Protein AF-M2ZJ13-F1 (afdb_monomer_lite)

InterPro domains:
  IPR025668 Transposase DDE domain [PF13701] (2-142)

Sequence (206 aa):
MAIGGDCLADIAQLRAHPEIFGAMASDPTVSRLISVLAADTDTTLAAIGRARATARRHAWAAVGTSAPDHTIDEAHPLIVDIDATLVTAHSENEYTAPTFKRGFGFHPLCAFVDHGTGSTGEPVAMLLRPGNSGSNTAVDHITVVQDALAQLPFDPAYRVGKKVLVPHRRCRRHPPTDRVSDQAPALVLGRIRVDRRPCRGDRSGS

Organism: NCBI:txid1278076

pLDDT: mean 76.35, std 22.72, range [23.31, 95.31]

Foldseek 3Di:
DPQDDPDLVSLVVLCVCCVPNNHGDDSVVVVVVVVVCVVPVVVSVVVVLVVLLVVLLVVQVVVACLRLQNPFWQLRAFEKEKWFDDDADPDPDPLWDQAPVRGIGWGKIWIWTDSDPPDDTHTQFIDTHHRHDDGCDPVNVVVRVVSSCSSHNDNCLVPQNTRYAYDDVPDPDDDDDPDPDPDDDGPNPDDDDDDDDDDDDDDDDD

Structure (mmCIF, N/CA/C/O backbone):
data_AF-M2ZJ13-F1
#
_entry.id   AF-M2ZJ13-F1
#
loop_
_atom_site.group_PDB
_atom_site.id
_atom_site.type_symbol
_atom_site.label_atom_id
_atom_site.label_alt_id
_atom_site.label_comp_id
_atom_site.label_asym_id
_atom_site.label_entity_id
_atom_site.label_seq_id
_atom_site.pdbx_PDB_ins_code
_atom_site.Cartn_x
_atom_site.Cartn_y
_atom_site.Cartn_z
_atom_site.occupancy
_atom_site.B_iso_or_equiv
_atom_site.auth_seq_id
_atom_site.auth_comp_id
_atom_site.auth_asym_id
_atom_site.auth_atom_id
_atom_site.pdbx_PDB_model_num
ATOM 1 N N . MET A 1 1 ? -12.578 -4.793 -13.342 1.00 30.95 1 MET A N 1
ATOM 2 C CA . MET A 1 1 ? -13.378 -4.124 -12.295 1.00 30.95 1 MET A CA 1
ATOM 3 C C . MET A 1 1 ? -12.495 -3.974 -11.070 1.00 30.95 1 MET A C 1
ATOM 5 O O . MET A 1 1 ? -12.087 -4.986 -10.522 1.00 30.95 1 MET A O 1
ATOM 9 N N . ALA A 1 2 ? -12.134 -2.749 -10.694 1.00 39.47 2 ALA A N 1
ATOM 10 C CA . ALA A 1 2 ? -11.517 -2.489 -9.399 1.00 39.47 2 ALA A CA 1
ATOM 11 C C . ALA A 1 2 ? -12.659 -2.175 -8.429 1.00 39.47 2 ALA A C 1
ATOM 13 O O . ALA A 1 2 ? -13.303 -1.138 -8.565 1.00 39.47 2 ALA A O 1
ATOM 14 N N . ILE A 1 3 ? -12.975 -3.099 -7.523 1.00 51.84 3 ILE A N 1
ATOM 15 C CA . ILE A 1 3 ? -13.914 -2.823 -6.433 1.00 51.84 3 IL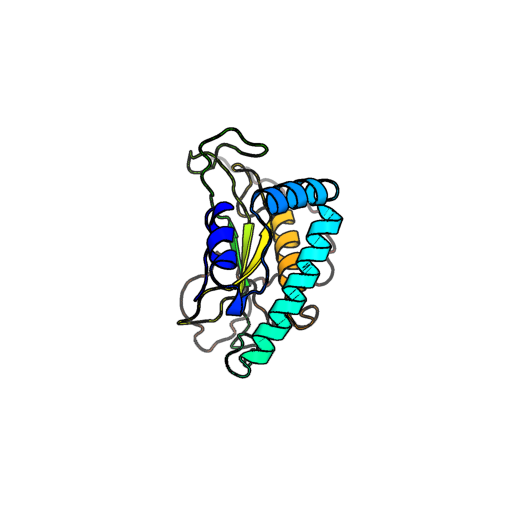E A CA 1
ATOM 16 C C . ILE A 1 3 ? -13.121 -1.985 -5.426 1.00 51.84 3 ILE A C 1
ATOM 18 O O . ILE A 1 3 ? -12.360 -2.523 -4.626 1.00 51.84 3 ILE A O 1
ATOM 22 N N . GLY A 1 4 ? -13.194 -0.661 -5.556 1.00 51.34 4 GLY A N 1
ATOM 23 C CA . GLY A 1 4 ? -12.697 0.253 -4.535 1.00 51.34 4 GLY A CA 1
ATOM 24 C C . GLY A 1 4 ? -13.714 0.290 -3.406 1.00 51.34 4 GLY A C 1
ATOM 25 O O . GLY A 1 4 ? -14.841 0.707 -3.645 1.00 51.34 4 GLY A O 1
ATOM 26 N N . GLY A 1 5 ? -13.341 -0.199 -2.224 1.00 54.22 5 GLY A N 1
ATOM 27 C CA . GLY A 1 5 ? -14.159 -0.055 -1.023 1.00 54.22 5 GLY A CA 1
ATOM 28 C C . GLY A 1 5 ? -13.760 1.208 -0.269 1.00 54.22 5 GLY A C 1
ATOM 29 O O . GLY A 1 5 ? -12.573 1.400 0.006 1.00 54.22 5 GLY A O 1
ATOM 30 N N . ASP A 1 6 ? -14.728 2.057 0.055 1.00 62.94 6 ASP A N 1
ATOM 31 C CA . ASP A 1 6 ? -14.556 3.212 0.942 1.00 62.94 6 ASP A CA 1
ATOM 32 C C . ASP A 1 6 ? -15.118 2.941 2.351 1.00 62.94 6 ASP A C 1
ATOM 34 O O . ASP A 1 6 ? -14.809 3.669 3.300 1.00 62.94 6 ASP A O 1
ATOM 38 N N . CYS A 1 7 ? -15.857 1.837 2.512 1.00 65.75 7 CYS A N 1
ATOM 39 C CA . CYS A 1 7 ? -16.455 1.392 3.759 1.00 65.75 7 CYS A CA 1
ATOM 40 C C . CYS A 1 7 ? -16.299 -0.125 3.967 1.00 65.75 7 CYS A C 1
ATOM 42 O O . CYS A 1 7 ? -16.306 -0.920 3.030 1.00 65.75 7 CYS A O 1
ATOM 44 N N . LEU A 1 8 ? -16.238 -0.573 5.229 1.00 63.78 8 LEU A N 1
ATOM 45 C CA . LEU A 1 8 ? -16.238 -2.008 5.566 1.00 63.78 8 LEU A CA 1
ATOM 46 C C . LEU A 1 8 ? -17.491 -2.742 5.055 1.00 63.78 8 LEU A C 1
ATOM 48 O O . LEU A 1 8 ? -17.430 -3.944 4.808 1.00 63.78 8 LEU A O 1
ATOM 52 N N . ALA A 1 9 ? -18.606 -2.028 4.875 1.00 70.94 9 ALA A N 1
ATOM 53 C CA . ALA A 1 9 ? -19.837 -2.575 4.307 1.00 70.94 9 ALA A CA 1
ATOM 54 C C . ALA A 1 9 ? -19.679 -3.001 2.835 1.00 70.94 9 ALA A C 1
ATOM 56 O O . ALA A 1 9 ? -20.427 -3.859 2.364 1.00 70.94 9 ALA A O 1
ATOM 57 N N . ASP A 1 10 ? -18.669 -2.491 2.122 1.00 79.25 10 ASP A N 1
ATOM 58 C CA . ASP A 1 10 ? -18.416 -2.850 0.722 1.00 79.25 10 ASP A CA 1
ATOM 59 C C . ASP A 1 10 ? -17.947 -4.296 0.558 1.00 79.25 10 ASP A C 1
ATOM 61 O O . ASP A 1 10 ? -17.959 -4.835 -0.548 1.00 79.25 10 ASP A O 1
ATOM 65 N N . ILE A 1 11 ? -17.631 -4.995 1.652 1.00 78.75 11 ILE A N 1
ATOM 66 C CA . ILE A 1 11 ? -17.429 -6.445 1.616 1.00 78.75 11 ILE A CA 1
ATOM 67 C C . ILE A 1 11 ? -18.679 -7.198 1.132 1.00 78.75 11 ILE A C 1
ATOM 69 O O . ILE A 1 11 ? -18.571 -8.299 0.587 1.00 78.75 11 ILE A O 1
ATOM 73 N N . ALA A 1 12 ? -19.869 -6.597 1.259 1.00 82.38 12 ALA A N 1
ATOM 74 C CA . ALA A 1 12 ? -21.090 -7.111 0.653 1.00 82.38 12 ALA A CA 1
ATOM 75 C C . ALA A 1 12 ? -20.977 -7.226 -0.879 1.00 82.38 12 ALA A C 1
ATOM 77 O O . ALA A 1 12 ? -21.541 -8.158 -1.449 1.00 82.38 12 ALA A O 1
ATOM 78 N N . GLN A 1 13 ? -20.199 -6.356 -1.538 1.00 85.50 13 GLN A N 1
ATOM 79 C CA . GLN A 1 13 ? -19.939 -6.440 -2.980 1.00 85.50 13 GLN A CA 1
ATOM 80 C C . GLN A 1 13 ? -19.130 -7.692 -3.332 1.00 85.50 13 GLN A C 1
ATOM 82 O O . GLN A 1 13 ? -19.428 -8.362 -4.314 1.00 85.50 13 GLN A O 1
ATOM 87 N N . LEU A 1 14 ? -18.153 -8.075 -2.502 1.00 85.75 14 LEU A N 1
ATOM 88 C CA . LEU A 1 14 ? -17.405 -9.324 -2.702 1.00 85.75 14 LEU A CA 1
ATOM 89 C C . LEU A 1 14 ? -18.304 -10.549 -2.494 1.00 85.75 14 LEU A C 1
ATOM 91 O O . LEU A 1 14 ? -18.235 -11.509 -3.257 1.00 85.75 14 LEU A O 1
ATOM 95 N N . ARG A 1 15 ? -19.189 -10.498 -1.489 1.00 87.19 15 ARG A N 1
ATOM 96 C CA . ARG A 1 15 ? -20.188 -11.551 -1.234 1.00 87.19 15 ARG A CA 1
ATOM 97 C C . ARG A 1 15 ? -21.207 -11.704 -2.360 1.00 87.19 15 ARG A C 1
ATOM 99 O O . ARG A 1 15 ? -21.708 -12.808 -2.548 1.00 87.19 15 ARG A O 1
ATOM 106 N N . ALA A 1 16 ? -21.521 -10.628 -3.079 1.00 88.44 16 ALA A N 1
ATOM 107 C CA . ALA A 1 16 ? -22.475 -10.648 -4.184 1.00 88.44 16 ALA A CA 1
ATOM 108 C C . ALA A 1 16 ? -21.963 -11.410 -5.421 1.00 88.44 16 ALA A C 1
ATOM 110 O O . ALA A 1 16 ? -22.774 -11.765 -6.271 1.00 88.44 16 ALA A O 1
ATOM 111 N N . HIS A 1 17 ? -20.656 -11.696 -5.492 1.00 88.56 17 HIS A N 1
ATOM 112 C CA . HIS A 1 17 ? -19.997 -12.339 -6.634 1.00 88.56 17 HIS A CA 1
ATOM 113 C C . HIS A 1 17 ? -19.250 -13.635 -6.247 1.00 88.56 17 HIS A C 1
ATOM 115 O O . HIS A 1 17 ? -18.025 -13.730 -6.419 1.00 88.56 17 HIS A O 1
ATOM 121 N N . PRO A 1 18 ? -19.943 -14.656 -5.699 1.00 88.69 18 PRO A N 1
ATOM 122 C CA . PRO A 1 18 ? -19.313 -15.906 -5.268 1.00 88.69 18 PRO A CA 1
ATOM 123 C C . PRO A 1 18 ? -18.686 -16.703 -6.423 1.00 88.69 18 PRO A C 1
ATOM 125 O O . PRO A 1 18 ? -17.793 -17.512 -6.187 1.00 88.69 18 PRO A O 1
ATOM 128 N N . GLU A 1 19 ? -19.103 -16.467 -7.666 1.00 89.88 19 GLU A N 1
ATOM 129 C CA . GLU A 1 19 ? -18.512 -17.048 -8.873 1.00 89.88 19 GLU A CA 1
ATOM 130 C C . GLU A 1 19 ? -17.071 -16.582 -9.127 1.00 89.88 19 GLU A C 1
ATOM 132 O O . GLU A 1 19 ? -16.298 -17.303 -9.754 1.00 89.88 19 GLU A O 1
ATOM 137 N N . ILE A 1 20 ? -16.702 -15.402 -8.616 1.00 87.44 20 ILE A N 1
ATOM 138 C CA . ILE A 1 20 ? -15.353 -14.833 -8.741 1.00 87.44 20 ILE A CA 1
ATOM 139 C C . ILE A 1 20 ? -14.559 -15.056 -7.453 1.00 87.44 20 ILE A C 1
ATOM 141 O O . ILE A 1 20 ? -13.383 -15.415 -7.492 1.00 87.44 20 ILE A O 1
ATOM 145 N N . PHE A 1 21 ? -15.197 -14.827 -6.306 1.00 84.38 21 PHE A N 1
ATOM 146 C CA . PHE A 1 21 ? -14.508 -14.726 -5.021 1.00 84.38 21 PHE A CA 1
ATOM 147 C C . PHE A 1 21 ? -14.693 -15.951 -4.116 1.00 84.38 21 PHE A C 1
ATOM 149 O O . PHE A 1 21 ? -13.959 -16.111 -3.143 1.00 84.38 21 PHE A O 1
ATOM 156 N N . GLY A 1 22 ? -15.633 -16.842 -4.429 1.00 89.56 22 GLY A N 1
ATOM 157 C CA . GLY A 1 22 ? -16.014 -17.950 -3.559 1.00 89.56 22 GLY A CA 1
ATOM 158 C C . GLY A 1 22 ? -16.848 -17.502 -2.354 1.00 89.56 22 GLY A C 1
ATOM 159 O O . GLY A 1 22 ? -17.396 -16.400 -2.308 1.00 89.56 22 GLY A O 1
ATOM 160 N N . ALA A 1 23 ? -16.972 -18.384 -1.361 1.00 89.69 23 ALA A N 1
ATOM 161 C CA . ALA A 1 23 ? -17.723 -18.092 -0.145 1.00 89.69 23 ALA A CA 1
ATOM 162 C C . ALA A 1 23 ? -17.022 -17.003 0.685 1.00 89.69 23 ALA A C 1
ATOM 164 O O . ALA A 1 23 ? -15.8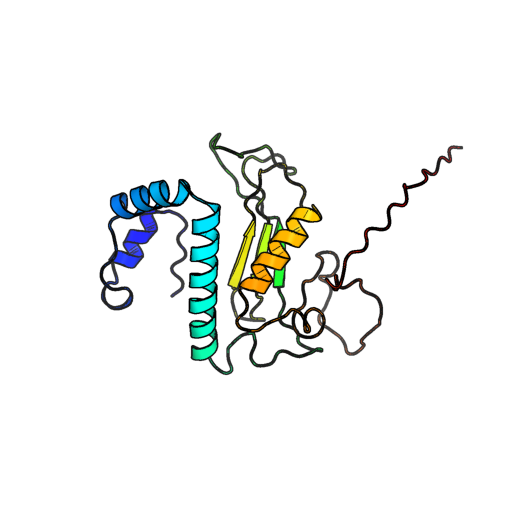93 -17.183 1.138 1.00 89.69 23 ALA A O 1
ATOM 165 N N . MET A 1 24 ? -17.720 -15.889 0.912 1.00 89.12 24 MET A N 1
ATOM 166 C CA . MET A 1 24 ? -17.196 -14.722 1.622 1.00 89.12 24 MET A CA 1
ATOM 167 C C . MET A 1 24 ? -17.857 -14.550 2.995 1.00 89.12 24 MET A C 1
ATOM 169 O O . MET A 1 24 ? -19.062 -14.749 3.164 1.00 89.12 24 MET A O 1
ATOM 173 N N . ALA A 1 25 ? -17.050 -14.185 3.993 1.00 88.19 25 ALA A N 1
ATOM 174 C CA . ALA A 1 25 ? -17.487 -14.038 5.378 1.00 88.19 25 ALA A CA 1
ATOM 175 C C . ALA A 1 25 ? -18.462 -12.862 5.565 1.00 88.19 25 ALA A C 1
ATOM 177 O O . ALA A 1 25 ? -18.385 -11.853 4.867 1.00 88.19 25 ALA A O 1
ATOM 178 N N . SER A 1 26 ? -19.369 -12.982 6.540 1.00 86.75 26 SER A N 1
ATOM 179 C CA . SER A 1 26 ? -20.289 -11.896 6.908 1.00 86.75 26 SER A CA 1
ATOM 180 C C . SER A 1 26 ? -19.560 -10.715 7.561 1.00 86.75 26 SER A C 1
ATOM 182 O O . SER A 1 26 ? -18.527 -10.908 8.208 1.00 86.75 26 SER A O 1
ATOM 184 N N . ASP A 1 27 ? -20.124 -9.509 7.475 1.00 86.50 27 ASP A N 1
ATOM 185 C CA . ASP A 1 27 ? -19.526 -8.291 8.046 1.00 86.50 27 ASP A CA 1
ATOM 186 C C . ASP A 1 27 ? -19.231 -8.429 9.558 1.00 86.50 27 ASP A C 1
ATOM 188 O O . ASP A 1 27 ? -18.121 -8.094 9.982 1.00 86.50 27 ASP A O 1
ATOM 192 N N . PRO A 1 28 ? -20.123 -9.016 10.392 1.00 89.62 28 PRO A N 1
ATOM 193 C CA . PRO A 1 28 ? -19.815 -9.273 11.800 1.00 89.62 28 PRO A CA 1
ATOM 194 C C . PRO A 1 28 ? -18.678 -10.280 12.018 1.00 89.62 28 PRO A C 1
ATOM 196 O O . PRO A 1 28 ? -18.004 -10.237 13.047 1.00 89.62 28 PRO A O 1
ATOM 199 N N . THR A 1 29 ? -18.477 -11.232 11.105 1.00 90.88 29 THR A N 1
ATOM 200 C CA . THR A 1 29 ? -17.347 -12.174 11.174 1.00 90.88 29 THR A CA 1
ATOM 201 C C . THR A 1 29 ? -16.040 -11.448 10.876 1.00 90.88 29 THR A C 1
ATOM 203 O O . THR A 1 29 ? -15.069 -11.615 11.610 1.00 90.88 29 THR A O 1
ATOM 206 N N . VAL A 1 30 ? -16.033 -10.603 9.844 1.00 89.56 30 VAL A N 1
ATOM 207 C CA . VAL A 1 30 ? -14.864 -9.802 9.458 1.00 89.56 30 VAL A CA 1
ATOM 208 C C . VAL A 1 30 ? -14.492 -8.808 10.550 1.00 89.56 30 VAL A C 1
ATOM 210 O O . VAL A 1 30 ? -13.330 -8.743 10.936 1.00 89.56 30 VAL A O 1
ATOM 213 N N . SER A 1 31 ? -15.472 -8.106 11.123 1.00 88.44 31 SER A N 1
ATOM 214 C CA . SER A 1 31 ? -15.241 -7.179 12.236 1.00 88.44 31 SER A CA 1
ATOM 215 C C . SER A 1 31 ? -14.581 -7.870 13.437 1.00 88.44 31 SER A C 1
ATOM 217 O O . SER A 1 31 ? -13.568 -7.385 13.938 1.00 88.44 31 SER A O 1
ATOM 219 N N . ARG A 1 32 ? -15.076 -9.045 13.852 1.00 93.62 32 ARG A N 1
ATOM 220 C CA . ARG A 1 32 ? -14.468 -9.814 14.955 1.00 93.62 32 ARG A CA 1
ATOM 221 C C . ARG A 1 32 ? -13.058 -10.289 14.627 1.00 93.62 32 ARG A C 1
ATOM 223 O O . ARG A 1 32 ? -12.191 -10.242 15.495 1.00 93.62 32 ARG A O 1
ATOM 230 N N . LEU A 1 33 ? -12.822 -10.735 13.392 1.00 92.62 33 LEU A N 1
ATOM 231 C CA . LEU A 1 33 ? -11.487 -11.133 12.953 1.00 92.62 33 LEU A CA 1
ATOM 232 C C . LEU A 1 33 ? -10.511 -9.956 13.035 1.00 92.62 33 LEU A C 1
ATOM 234 O O . LEU A 1 33 ? -9.414 -10.131 13.551 1.00 92.62 33 LEU A O 1
ATOM 238 N N . ILE A 1 34 ? -10.915 -8.758 12.603 1.00 90.44 34 ILE A N 1
ATOM 239 C CA . ILE A 1 34 ? -10.089 -7.548 12.729 1.00 90.44 34 ILE A CA 1
ATOM 240 C C . ILE A 1 34 ? -9.737 -7.288 14.199 1.00 90.44 34 ILE A C 1
ATOM 242 O O . ILE A 1 34 ? -8.574 -7.037 14.497 1.00 90.44 34 ILE A O 1
ATOM 246 N N . SER A 1 35 ? -10.693 -7.413 15.127 1.00 92.69 35 SER A N 1
ATOM 247 C CA . SER A 1 35 ? -10.415 -7.261 16.564 1.00 92.69 35 SER A CA 1
ATOM 248 C C . SER A 1 35 ? -9.407 -8.287 17.091 1.00 92.69 35 SER A C 1
ATOM 250 O O . SER A 1 35 ? -8.551 -7.936 17.896 1.00 92.69 35 SER A O 1
ATOM 252 N N . VAL A 1 36 ? -9.484 -9.542 16.633 1.00 94.44 36 VAL A N 1
ATOM 253 C CA . VAL A 1 36 ? -8.517 -10.590 17.003 1.00 94.44 36 VAL A CA 1
ATOM 254 C C . VAL A 1 36 ? -7.131 -10.274 16.446 1.00 94.44 36 VAL A C 1
ATOM 256 O O . VAL A 1 36 ? -6.144 -10.362 17.167 1.00 94.44 36 VAL A O 1
ATOM 259 N N . LEU A 1 37 ? -7.052 -9.879 15.177 1.00 93.06 37 LEU A N 1
ATOM 260 C CA . LEU A 1 37 ? -5.794 -9.541 14.515 1.00 93.06 37 LEU A CA 1
ATOM 261 C C . LEU A 1 37 ? -5.125 -8.301 15.130 1.00 93.06 37 LEU A C 1
ATOM 263 O O . LEU A 1 37 ? -3.904 -8.253 15.251 1.00 93.06 37 LEU A O 1
ATOM 267 N N . ALA A 1 38 ? -5.916 -7.325 15.579 1.00 91.06 38 ALA A N 1
ATOM 268 C CA . ALA A 1 38 ? -5.413 -6.121 16.236 1.00 91.06 38 ALA A CA 1
ATOM 269 C C . ALA A 1 38 ? -4.718 -6.399 17.584 1.00 91.06 38 ALA A C 1
ATOM 271 O O . ALA A 1 38 ? -3.945 -5.560 18.044 1.00 91.06 38 ALA A O 1
ATOM 272 N N . ALA A 1 39 ? -4.939 -7.571 18.199 1.00 94.69 39 ALA A N 1
ATOM 273 C CA . ALA A 1 39 ? -4.261 -7.962 19.438 1.00 94.69 39 ALA A CA 1
ATOM 274 C C . ALA A 1 39 ? -2.741 -8.160 19.261 1.00 94.69 39 ALA A C 1
ATOM 276 O O . ALA A 1 39 ? -1.992 -7.985 20.218 1.00 94.69 39 ALA A O 1
ATOM 277 N N . ASP A 1 40 ? -2.290 -8.492 18.046 1.00 94.31 40 ASP A N 1
ATOM 278 C CA . ASP A 1 40 ? -0.876 -8.546 17.657 1.00 94.31 40 ASP A CA 1
ATOM 279 C C . ASP A 1 40 ? -0.719 -7.927 16.262 1.00 94.31 40 ASP A C 1
ATOM 281 O O . ASP A 1 40 ? -0.706 -8.601 15.223 1.00 94.31 40 ASP A O 1
ATOM 285 N N . THR A 1 41 ? -0.671 -6.595 16.252 1.00 91.00 41 THR A N 1
ATOM 286 C CA . THR A 1 41 ? -0.659 -5.810 15.016 1.00 91.00 41 THR A CA 1
ATOM 287 C C . THR A 1 41 ? 0.617 -6.048 14.206 1.00 91.00 41 THR A C 1
ATOM 289 O O . THR A 1 41 ? 0.532 -6.193 12.988 1.00 91.00 41 THR A O 1
ATOM 292 N N . ASP A 1 42 ? 1.783 -6.166 14.844 1.00 90.94 42 ASP A N 1
ATOM 293 C CA . ASP A 1 42 ? 3.061 -6.320 14.138 1.00 90.94 42 ASP A CA 1
ATOM 294 C C . ASP A 1 42 ? 3.136 -7.656 13.386 1.00 90.94 42 ASP A C 1
ATOM 296 O O . ASP A 1 42 ? 3.422 -7.690 12.181 1.00 90.94 42 ASP A O 1
ATOM 300 N N . THR A 1 43 ? 2.801 -8.765 14.056 1.00 93.62 43 THR A N 1
ATOM 301 C CA . THR A 1 43 ? 2.770 -10.090 13.417 1.00 93.62 43 THR A CA 1
ATOM 302 C C . THR A 1 43 ? 1.731 -10.136 12.299 1.00 93.62 43 THR A C 1
ATOM 304 O O . THR A 1 43 ? 1.997 -10.666 11.211 1.00 93.62 43 THR A O 1
ATOM 307 N N . THR A 1 44 ? 0.558 -9.546 12.540 1.00 94.94 44 THR A N 1
ATOM 308 C CA . THR A 1 44 ? -0.527 -9.453 11.559 1.00 94.94 44 THR A CA 1
ATOM 309 C C . THR A 1 44 ? -0.090 -8.683 10.316 1.00 94.94 44 THR A C 1
ATOM 311 O O . THR A 1 44 ? -0.243 -9.182 9.198 1.00 94.94 44 THR A O 1
ATOM 314 N N . LEU A 1 45 ? 0.478 -7.486 10.477 1.00 91.88 45 LEU A N 1
ATOM 315 C CA . LEU A 1 45 ? 0.915 -6.652 9.358 1.00 91.88 45 LEU A CA 1
ATOM 316 C C . LEU A 1 45 ? 2.026 -7.332 8.556 1.00 91.88 45 LEU A C 1
ATOM 318 O O . LEU A 1 45 ? 1.987 -7.299 7.324 1.00 91.88 45 LEU A O 1
ATOM 322 N N . ALA A 1 46 ? 2.957 -8.026 9.216 1.00 91.75 46 ALA A N 1
ATOM 323 C CA . ALA A 1 46 ? 3.976 -8.817 8.534 1.00 91.75 46 ALA A CA 1
ATOM 324 C C . ALA A 1 46 ? 3.361 -9.966 7.709 1.00 91.75 46 ALA A C 1
ATOM 326 O O . ALA A 1 46 ? 3.781 -10.217 6.575 1.00 91.75 46 ALA A O 1
ATOM 327 N N . ALA A 1 47 ? 2.349 -10.660 8.241 1.00 94.81 47 ALA A N 1
ATOM 328 C CA . ALA A 1 47 ? 1.642 -11.722 7.525 1.00 94.81 47 ALA A CA 1
ATOM 329 C C . ALA A 1 47 ? 0.856 -11.187 6.317 1.00 94.81 47 ALA A C 1
ATOM 331 O O . ALA A 1 47 ? 0.986 -11.728 5.216 1.00 94.81 47 ALA A O 1
ATOM 332 N N . ILE A 1 48 ? 0.115 -10.087 6.490 1.00 92.81 48 ILE A N 1
ATOM 333 C CA . ILE A 1 48 ? -0.589 -9.397 5.400 1.00 92.81 48 ILE A CA 1
ATOM 334 C C . ILE A 1 48 ? 0.414 -8.925 4.342 1.00 92.81 48 ILE A C 1
ATOM 336 O O . ILE A 1 48 ? 0.191 -9.121 3.149 1.00 92.81 48 ILE A O 1
ATOM 340 N N . GLY A 1 49 ? 1.547 -8.357 4.761 1.00 93.25 49 GLY A N 1
ATOM 341 C CA . GLY A 1 49 ? 2.622 -7.928 3.871 1.00 93.25 49 GLY A CA 1
ATOM 342 C C . GLY A 1 49 ? 3.142 -9.063 2.987 1.00 93.25 49 GLY A C 1
ATOM 343 O O . GLY A 1 49 ? 3.267 -8.878 1.776 1.00 93.25 49 GLY A O 1
ATOM 344 N N . ARG A 1 50 ? 3.374 -10.256 3.555 1.00 94.31 50 ARG A N 1
ATOM 345 C CA . ARG A 1 50 ? 3.775 -11.452 2.789 1.00 94.31 50 ARG A CA 1
ATOM 346 C C . ARG A 1 50 ? 2.686 -11.924 1.825 1.00 94.31 50 ARG A C 1
ATOM 348 O O . ARG A 1 50 ? 2.990 -12.255 0.677 1.00 94.31 50 ARG A O 1
ATOM 355 N N . ALA A 1 51 ? 1.430 -11.941 2.271 1.00 95.19 51 ALA A N 1
ATOM 356 C CA . ALA A 1 51 ? 0.299 -12.339 1.438 1.00 95.19 51 ALA A CA 1
ATOM 357 C C . ALA A 1 51 ? 0.136 -11.401 0.230 1.00 95.19 51 ALA A C 1
ATOM 359 O O . ALA A 1 51 ? 0.055 -11.871 -0.905 1.00 95.19 51 ALA A O 1
ATOM 360 N N . ARG A 1 52 ? 0.192 -10.079 0.446 1.00 94.94 52 ARG A N 1
ATOM 361 C CA . ARG A 1 52 ? 0.137 -9.075 -0.629 1.00 94.94 52 ARG A CA 1
ATOM 362 C C . ARG A 1 52 ? 1.304 -9.200 -1.603 1.00 94.94 52 ARG A C 1
ATOM 364 O O . ARG A 1 52 ? 1.074 -9.192 -2.806 1.00 94.94 52 ARG A O 1
ATOM 371 N N . ALA A 1 53 ? 2.536 -9.357 -1.112 1.00 94.25 53 ALA A N 1
ATOM 372 C CA . ALA A 1 53 ? 3.707 -9.538 -1.973 1.00 94.25 53 ALA A CA 1
ATOM 373 C C . ALA A 1 53 ? 3.590 -10.801 -2.847 1.00 94.25 53 ALA A C 1
ATOM 375 O O . ALA A 1 53 ? 3.972 -10.801 -4.017 1.00 94.25 53 ALA A O 1
ATOM 376 N N . THR A 1 54 ? 3.015 -11.875 -2.298 1.00 95.31 54 THR A N 1
ATOM 377 C CA . THR A 1 54 ? 2.739 -13.111 -3.045 1.00 95.31 54 THR A CA 1
ATOM 378 C C . THR A 1 54 ? 1.670 -12.884 -4.111 1.00 95.31 54 THR A C 1
ATOM 380 O O . THR A 1 54 ? 1.902 -13.181 -5.281 1.00 95.31 54 THR A O 1
ATOM 383 N N . ALA A 1 55 ? 0.532 -12.290 -3.740 1.00 93.81 55 ALA A N 1
ATOM 384 C CA . ALA A 1 55 ? -0.548 -11.977 -4.673 1.00 93.81 55 ALA A CA 1
ATOM 385 C C . ALA A 1 55 ? -0.077 -11.065 -5.818 1.00 93.81 55 ALA A C 1
ATOM 387 O O . ALA A 1 55 ? -0.368 -11.337 -6.980 1.00 93.81 55 ALA A O 1
ATOM 388 N N . ARG A 1 56 ? 0.724 -10.040 -5.509 1.00 94.19 56 ARG A N 1
ATOM 389 C CA . ARG A 1 56 ? 1.309 -9.131 -6.502 1.00 94.19 56 ARG A CA 1
ATOM 390 C C . ARG A 1 56 ? 2.213 -9.852 -7.486 1.00 94.19 56 ARG A C 1
ATOM 392 O O . ARG A 1 56 ? 2.083 -9.646 -8.685 1.00 94.19 56 ARG A O 1
ATOM 399 N N . ARG A 1 57 ? 3.085 -10.739 -7.001 1.00 93.62 57 ARG A N 1
ATOM 400 C CA . ARG A 1 57 ? 3.943 -11.558 -7.866 1.00 93.62 57 ARG A CA 1
ATOM 401 C C . ARG A 1 57 ? 3.122 -12.372 -8.862 1.00 93.62 57 ARG A C 1
ATOM 403 O O . ARG A 1 57 ? 3.473 -12.421 -10.034 1.00 93.62 57 ARG A O 1
ATOM 410 N N . HIS A 1 58 ? 2.027 -12.982 -8.409 1.00 94.50 58 HIS A N 1
ATOM 411 C CA . HIS A 1 58 ? 1.121 -13.709 -9.297 1.00 94.50 58 HIS A CA 1
ATOM 412 C C . HIS A 1 58 ? 0.415 -12.781 -10.288 1.00 94.50 58 HIS A C 1
ATOM 414 O O . HIS A 1 58 ? 0.351 -13.109 -11.469 1.00 94.50 58 HIS A O 1
ATOM 420 N N . ALA A 1 59 ? -0.071 -11.624 -9.832 1.00 91.94 59 ALA A N 1
ATOM 421 C CA . ALA A 1 59 ? -0.741 -10.650 -10.687 1.00 91.94 59 ALA A CA 1
ATOM 422 C C . ALA A 1 59 ? 0.189 -10.123 -11.790 1.00 91.94 59 ALA A C 1
ATOM 424 O O . ALA A 1 59 ? -0.184 -10.141 -12.959 1.00 91.94 59 ALA A O 1
ATOM 425 N 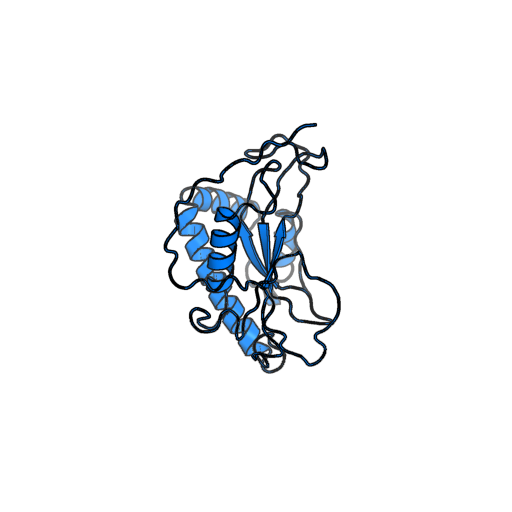N . TRP A 1 60 ? 1.412 -9.722 -11.435 1.00 92.12 60 TRP A N 1
ATOM 426 C CA . TRP A 1 60 ? 2.410 -9.230 -12.387 1.00 92.12 60 TRP A CA 1
ATOM 427 C C . TRP A 1 60 ? 2.839 -10.333 -13.362 1.00 92.12 60 TRP A C 1
ATOM 429 O O . TRP A 1 60 ? 2.870 -10.108 -14.567 1.00 92.12 60 TRP A O 1
ATOM 439 N N . ALA A 1 61 ? 3.051 -11.564 -12.883 1.00 93.00 61 ALA A N 1
ATOM 440 C CA . ALA A 1 61 ? 3.344 -12.694 -13.765 1.00 93.00 61 ALA A CA 1
ATOM 441 C C . ALA A 1 61 ? 2.202 -12.982 -14.760 1.00 93.00 61 ALA A C 1
ATOM 443 O O . ALA A 1 61 ? 2.466 -13.285 -15.922 1.00 93.00 61 ALA A O 1
ATOM 444 N N . ALA A 1 62 ? 0.942 -12.869 -14.328 1.00 93.38 62 ALA A N 1
ATOM 445 C CA . ALA A 1 62 ? -0.224 -13.145 -15.166 1.00 93.38 62 ALA A CA 1
ATOM 446 C C . ALA A 1 62 ? -0.413 -12.124 -16.299 1.00 93.38 62 ALA A C 1
ATOM 448 O O . ALA A 1 62 ? -0.891 -12.492 -17.370 1.00 93.38 62 ALA A O 1
ATOM 449 N N . VAL A 1 63 ? -0.031 -10.859 -16.086 1.00 89.06 63 VAL A N 1
ATOM 450 C CA . VAL A 1 63 ? -0.113 -9.811 -17.122 1.00 89.06 63 VAL A CA 1
ATOM 451 C C . VAL A 1 63 ? 1.126 -9.753 -18.025 1.00 89.06 63 VAL A C 1
ATOM 453 O O . VAL A 1 63 ? 1.135 -9.007 -19.002 1.00 89.06 63 VAL A O 1
ATOM 456 N N . GLY A 1 64 ? 2.155 -10.562 -17.744 1.00 88.94 64 GLY A N 1
ATOM 457 C CA . GLY A 1 64 ? 3.300 -10.790 -18.624 1.00 88.94 64 GLY A CA 1
ATOM 458 C C . GLY A 1 64 ? 3.992 -9.498 -19.059 1.00 88.94 64 GLY A C 1
ATOM 459 O O . GLY A 1 64 ? 4.520 -8.754 -18.239 1.00 88.94 64 GLY A O 1
ATOM 460 N N . THR A 1 65 ? 3.985 -9.216 -20.363 1.00 90.00 65 THR A N 1
ATOM 461 C CA . THR A 1 65 ? 4.648 -8.032 -20.933 1.00 90.00 65 THR A CA 1
ATOM 462 C C . THR A 1 65 ? 4.004 -6.705 -20.529 1.00 90.00 65 THR A C 1
ATOM 464 O O . THR A 1 65 ? 4.601 -5.653 -20.732 1.00 90.00 65 THR A O 1
ATOM 467 N N . SER A 1 66 ? 2.786 -6.743 -19.984 1.00 87.19 66 SER A N 1
ATOM 468 C CA . SER A 1 66 ? 2.077 -5.575 -19.455 1.00 87.19 66 SER A CA 1
ATOM 469 C C . SER A 1 66 ? 2.354 -5.328 -17.968 1.00 87.19 66 SER A C 1
ATOM 471 O O . SER A 1 66 ? 1.785 -4.399 -17.401 1.00 87.19 66 SER A O 1
ATOM 473 N N . ALA A 1 67 ? 3.195 -6.145 -17.324 1.00 88.69 67 ALA A N 1
ATOM 474 C CA . ALA A 1 67 ? 3.621 -5.916 -15.950 1.00 88.69 67 ALA A CA 1
ATOM 475 C C . ALA A 1 67 ? 4.519 -4.670 -15.858 1.00 88.69 67 ALA A C 1
ATOM 477 O O . ALA A 1 67 ? 5.338 -4.438 -16.754 1.00 88.69 67 ALA A O 1
ATOM 478 N N . PRO A 1 68 ? 4.435 -3.891 -14.766 1.00 87.56 68 PRO A N 1
ATOM 479 C CA . PRO A 1 68 ? 5.210 -2.659 -14.623 1.00 87.56 68 PRO A CA 1
ATOM 480 C C . PRO A 1 68 ? 6.719 -2.910 -14.512 1.00 87.56 68 PRO A C 1
ATOM 482 O O . PRO A 1 68 ? 7.507 -1.999 -14.734 1.00 87.56 68 PRO A O 1
ATOM 485 N N . ASP A 1 69 ? 7.144 -4.131 -14.180 1.00 87.88 69 ASP A N 1
ATOM 486 C CA . ASP A 1 69 ? 8.548 -4.527 -14.094 1.00 87.88 69 ASP A CA 1
ATOM 487 C C . ASP A 1 69 ? 9.102 -5.167 -15.372 1.00 87.88 69 ASP A C 1
ATOM 489 O O . ASP A 1 69 ? 10.289 -5.494 -15.419 1.00 87.88 69 ASP A O 1
ATOM 493 N N . HIS A 1 70 ? 8.290 -5.328 -16.422 1.00 87.25 70 HIS A N 1
ATOM 494 C CA . HIS A 1 70 ? 8.705 -6.065 -17.614 1.00 87.25 70 HIS A CA 1
ATOM 495 C C . HIS A 1 70 ? 9.860 -5.388 -18.366 1.00 87.25 70 HIS A C 1
ATOM 497 O O . HIS A 1 70 ? 10.826 -6.049 -18.752 1.00 87.25 70 HIS A O 1
ATOM 503 N N . THR A 1 71 ? 9.779 -4.071 -18.564 1.00 85.75 71 THR A N 1
ATOM 504 C CA . THR A 1 71 ? 10.729 -3.306 -19.389 1.00 85.75 71 THR A CA 1
ATOM 505 C C . THR A 1 71 ? 11.645 -2.401 -18.570 1.00 85.75 71 THR A C 1
ATOM 507 O O . THR A 1 71 ? 12.225 -1.471 -19.122 1.00 85.75 71 THR A O 1
ATOM 510 N N . ILE A 1 72 ? 11.771 -2.631 -17.258 1.00 88.12 72 ILE A N 1
ATOM 511 C CA . ILE A 1 72 ? 12.497 -1.695 -16.392 1.00 88.12 72 ILE A CA 1
ATOM 512 C C . ILE A 1 72 ? 14.012 -1.786 -16.586 1.00 88.12 72 ILE A C 1
ATOM 514 O O . ILE A 1 72 ? 14.643 -2.855 -16.486 1.00 88.12 72 ILE A O 1
ATOM 518 N N . ASP A 1 73 ? 14.615 -0.625 -16.788 1.00 86.44 73 ASP A N 1
ATOM 519 C CA . ASP A 1 73 ? 16.052 -0.432 -16.908 1.00 86.44 73 ASP A CA 1
ATOM 520 C C . ASP A 1 73 ? 16.487 0.886 -16.244 1.00 86.44 73 ASP A C 1
ATOM 522 O O . ASP A 1 73 ? 15.758 1.461 -15.436 1.00 86.44 73 ASP A O 1
ATOM 526 N N . GLU A 1 74 ? 17.718 1.314 -16.517 1.00 84.94 74 GLU A N 1
ATOM 527 C CA . GLU A 1 74 ? 18.296 2.527 -15.937 1.00 84.94 74 GLU A CA 1
ATOM 528 C C . GLU A 1 74 ? 17.707 3.815 -16.520 1.00 84.94 74 GLU A C 1
ATOM 530 O O . GLU A 1 74 ? 17.597 4.808 -15.804 1.00 84.94 74 GLU A O 1
ATOM 535 N N . ALA A 1 75 ? 17.279 3.795 -17.784 1.00 86.50 75 ALA A N 1
ATOM 536 C CA . ALA A 1 75 ? 16.631 4.928 -18.437 1.00 86.50 75 ALA A CA 1
ATOM 537 C C . ALA A 1 75 ? 15.122 4.981 -18.135 1.00 86.50 75 ALA A C 1
ATOM 539 O O . ALA A 1 75 ? 14.539 6.063 -18.065 1.00 86.50 75 ALA A O 1
ATOM 540 N N . HIS A 1 76 ? 14.506 3.821 -17.901 1.00 86.81 76 HIS A N 1
ATOM 541 C CA . HIS A 1 76 ? 13.083 3.638 -17.631 1.00 86.81 76 HIS A CA 1
ATOM 542 C C . HIS A 1 76 ? 12.886 2.833 -16.336 1.00 86.81 76 HIS A C 1
ATOM 544 O O . HIS A 1 76 ? 12.486 1.664 -16.374 1.00 86.81 76 HIS A O 1
ATOM 550 N N . PRO A 1 77 ? 13.203 3.419 -15.169 1.00 90.00 77 PRO A N 1
ATOM 551 C CA . PRO A 1 77 ? 13.070 2.720 -13.901 1.00 90.00 77 PRO A CA 1
ATOM 552 C C . PRO A 1 77 ? 11.601 2.581 -13.484 1.00 90.00 77 PRO A C 1
ATOM 554 O O . PRO A 1 77 ? 10.763 3.428 -13.789 1.00 90.00 77 PRO A O 1
ATOM 557 N N . LEU A 1 78 ? 11.316 1.557 -12.679 1.00 90.56 78 LEU A N 1
ATOM 558 C CA . LEU A 1 78 ? 10.074 1.447 -11.923 1.00 90.56 78 LEU A CA 1
ATOM 559 C C . LEU A 1 78 ? 9.975 2.617 -10.940 1.00 90.56 78 LEU A C 1
ATOM 561 O O . LEU A 1 78 ? 10.831 2.757 -10.061 1.00 90.56 78 LEU A O 1
ATOM 565 N N . ILE A 1 79 ? 8.938 3.439 -11.053 1.00 90.38 79 ILE A N 1
ATOM 566 C CA . ILE A 1 79 ? 8.752 4.581 -10.157 1.00 90.38 79 ILE A CA 1
ATOM 567 C C . ILE A 1 79 ? 7.936 4.152 -8.940 1.00 90.38 79 ILE A C 1
ATOM 569 O O . ILE A 1 79 ? 6.840 3.613 -9.078 1.00 90.38 79 ILE A O 1
ATOM 573 N N . VAL A 1 80 ? 8.454 4.434 -7.745 1.00 92.00 80 VAL A N 1
ATOM 574 C CA . VAL A 1 80 ? 7.712 4.317 -6.484 1.00 92.00 80 VAL A CA 1
ATOM 575 C C . VAL A 1 80 ? 7.481 5.720 -5.931 1.00 92.00 80 VAL A C 1
ATOM 577 O O . VAL A 1 80 ? 8.376 6.298 -5.315 1.00 92.00 80 VAL A O 1
ATOM 580 N N . ASP A 1 81 ? 6.299 6.285 -6.174 1.00 90.31 81 ASP A N 1
ATOM 581 C CA . ASP A 1 81 ? 5.931 7.610 -5.668 1.00 90.31 81 ASP A CA 1
ATOM 582 C C . ASP A 1 81 ? 5.545 7.531 -4.193 1.00 90.31 81 ASP A C 1
ATOM 584 O O . ASP A 1 81 ? 4.782 6.654 -3.786 1.00 90.31 81 ASP A O 1
ATOM 588 N N . ILE A 1 82 ? 6.057 8.473 -3.404 1.00 90.94 82 ILE A N 1
ATOM 589 C CA . ILE A 1 82 ? 5.739 8.607 -1.985 1.00 90.94 82 ILE A CA 1
ATOM 590 C C . ILE A 1 82 ? 5.013 9.931 -1.782 1.00 90.94 82 ILE A C 1
ATOM 592 O O . ILE A 1 82 ? 5.529 11.003 -2.119 1.00 90.94 82 ILE A O 1
ATOM 596 N N . ASP A 1 83 ? 3.825 9.861 -1.186 1.00 88.69 83 ASP A N 1
ATOM 597 C CA . ASP A 1 83 ? 3.037 11.038 -0.841 1.00 88.69 83 ASP A CA 1
ATOM 598 C C . ASP A 1 83 ? 2.511 11.013 0.587 1.00 88.69 83 ASP A C 1
ATOM 600 O O . ASP A 1 83 ? 1.999 10.003 1.066 1.00 88.69 83 ASP A O 1
ATOM 604 N N . ALA A 1 84 ? 2.571 12.170 1.240 1.00 89.88 84 ALA A N 1
ATOM 605 C CA . ALA A 1 84 ? 1.870 12.411 2.485 1.00 89.88 84 ALA A CA 1
ATOM 606 C C . ALA A 1 84 ? 0.469 12.943 2.155 1.00 89.88 84 ALA A C 1
ATOM 608 O O . ALA A 1 84 ? 0.312 14.060 1.659 1.00 89.88 84 ALA A O 1
ATOM 609 N N . THR A 1 85 ? -0.552 12.135 2.426 1.00 86.88 85 THR A N 1
ATOM 610 C CA . THR A 1 85 ? -1.945 12.455 2.090 1.00 86.88 85 THR A CA 1
ATOM 611 C C . THR A 1 85 ? -2.695 12.864 3.345 1.00 86.88 85 THR A C 1
ATOM 613 O O . THR A 1 85 ? -2.558 12.217 4.376 1.00 86.88 85 THR A O 1
ATOM 616 N N . LEU A 1 86 ? -3.493 13.932 3.284 1.00 89.31 86 LEU A N 1
ATOM 617 C CA . LEU A 1 86 ? -4.395 14.281 4.382 1.00 89.31 86 LEU A CA 1
ATOM 618 C C . LEU A 1 86 ? -5.696 13.498 4.244 1.00 89.31 86 LEU A C 1
ATOM 620 O O . LEU A 1 86 ? -6.364 13.593 3.217 1.00 89.31 86 LEU A O 1
ATOM 624 N N . VAL A 1 87 ? -6.056 12.769 5.296 1.00 88.81 87 VAL A N 1
ATOM 625 C CA . VAL A 1 87 ? -7.328 12.050 5.396 1.00 88.81 87 VAL A CA 1
ATOM 626 C C . VAL A 1 87 ? -8.159 12.731 6.471 1.00 88.81 87 VAL A C 1
ATOM 628 O O . VAL A 1 87 ? -7.784 12.729 7.643 1.00 88.81 87 VAL A O 1
ATOM 631 N N . THR A 1 88 ? -9.265 13.350 6.066 1.00 88.44 88 THR A N 1
ATOM 632 C CA . THR A 1 88 ? -10.161 14.060 6.983 1.00 88.44 88 THR A CA 1
ATOM 633 C C . THR A 1 88 ? -10.899 13.070 7.873 1.00 88.44 88 THR A C 1
ATOM 635 O O . THR A 1 88 ? -11.446 12.083 7.386 1.00 88.44 88 THR A O 1
ATOM 638 N N . ALA A 1 89 ? -10.955 13.359 9.170 1.00 85.88 89 ALA A N 1
ATOM 639 C CA . ALA A 1 89 ? -11.811 12.660 10.116 1.00 85.88 89 ALA A CA 1
ATOM 640 C C . ALA A 1 89 ? -12.778 13.658 10.761 1.00 85.88 89 ALA A C 1
ATOM 642 O O . ALA A 1 89 ? -12.399 14.782 11.086 1.00 85.88 89 ALA A O 1
ATOM 643 N N . HIS A 1 90 ? -14.024 13.231 10.962 1.00 81.25 90 HIS A N 1
ATOM 644 C CA . HIS A 1 90 ? -15.076 14.033 11.600 1.00 81.25 90 HIS A CA 1
ATOM 645 C C . HIS A 1 90 ? -15.341 13.625 13.059 1.00 81.25 90 HIS A C 1
ATOM 647 O O . HIS A 1 90 ? -16.311 14.078 13.656 1.00 81.25 90 HIS A O 1
ATOM 653 N N . SER A 1 91 ? -14.492 12.761 13.621 1.00 81.94 91 SER A N 1
ATOM 654 C CA . SER A 1 91 ? -14.584 12.244 14.988 1.00 81.94 91 SER A CA 1
ATOM 655 C C . SER A 1 91 ? -13.207 12.247 15.641 1.00 81.94 91 SER A C 1
ATOM 657 O O . SER A 1 91 ? -12.197 12.054 14.958 1.00 81.94 91 SER A O 1
ATOM 659 N N . GLU A 1 92 ? -13.188 12.421 16.960 1.00 79.69 92 GLU A N 1
ATOM 660 C CA . GLU A 1 92 ? -12.015 12.241 17.811 1.00 79.69 92 GLU A CA 1
ATOM 661 C C . GLU A 1 92 ? -11.752 10.744 18.000 1.00 79.69 92 GLU A C 1
ATOM 663 O O . GLU A 1 92 ? -12.144 10.128 18.988 1.00 79.69 92 GLU A O 1
ATOM 668 N N . ASN A 1 93 ? -11.115 10.139 17.002 1.00 76.38 93 ASN A N 1
ATOM 669 C CA . ASN A 1 93 ? -10.613 8.774 17.106 1.00 76.38 93 ASN A CA 1
ATOM 670 C C . ASN A 1 93 ? -9.137 8.798 17.519 1.00 76.38 93 ASN A C 1
ATOM 672 O O . ASN A 1 93 ? -8.455 9.821 17.386 1.00 76.38 93 ASN A O 1
ATOM 676 N N . GLU A 1 94 ? -8.624 7.664 17.990 1.00 77.56 94 GLU A N 1
ATOM 677 C CA . GLU A 1 94 ? -7.213 7.521 18.348 1.00 77.56 94 GLU A CA 1
ATOM 678 C C . GLU A 1 94 ? -6.306 8.017 17.205 1.00 77.56 94 GLU A C 1
ATOM 680 O O . GLU A 1 94 ? -6.523 7.694 16.036 1.00 77.56 94 GLU A O 1
ATOM 685 N N . TYR A 1 95 ? -5.323 8.859 17.541 1.00 80.00 95 TYR A N 1
ATOM 686 C CA . TYR A 1 95 ? -4.376 9.496 16.612 1.00 80.00 95 TYR A CA 1
ATOM 687 C C . TYR A 1 95 ? -4.945 10.505 15.600 1.00 80.00 95 TYR A C 1
ATOM 689 O O . TYR A 1 95 ? -4.177 11.057 14.806 1.00 80.00 95 TYR A O 1
ATOM 697 N N . THR A 1 96 ? -6.241 10.825 15.639 1.00 85.00 96 THR A N 1
ATOM 698 C CA . THR A 1 96 ? -6.742 12.000 14.910 1.00 85.00 96 THR A CA 1
ATOM 699 C C . THR A 1 96 ? -6.151 13.273 15.510 1.00 85.00 96 THR A C 1
ATOM 701 O O . THR A 1 96 ? -6.069 13.432 16.727 1.00 85.00 96 THR A O 1
ATOM 704 N N . ALA A 1 97 ? -5.669 14.174 14.656 1.00 90.75 97 ALA A N 1
ATOM 705 C CA . ALA A 1 97 ? -5.019 15.399 15.104 1.00 90.75 97 ALA A CA 1
ATOM 706 C C . ALA A 1 97 ? -5.279 16.566 14.140 1.00 90.75 97 ALA A C 1
ATOM 708 O O . ALA A 1 97 ? -5.567 16.344 12.956 1.00 90.75 97 ALA A O 1
ATOM 709 N N . PRO A 1 98 ? -5.139 17.821 14.611 1.00 89.88 98 PRO A N 1
ATOM 710 C CA . PRO A 1 98 ? -5.145 18.988 13.739 1.00 89.88 98 PRO A CA 1
ATOM 711 C C . PRO A 1 98 ? -4.063 18.876 12.663 1.00 89.88 98 PRO A C 1
ATOM 713 O O . PRO A 1 98 ? -2.937 18.456 12.934 1.00 89.88 98 PRO A O 1
ATOM 716 N N . THR A 1 99 ? -4.393 19.276 11.440 1.00 89.44 99 THR A N 1
ATOM 717 C CA . THR A 1 99 ? -3.486 19.194 10.290 1.00 89.44 99 THR A CA 1
ATOM 718 C C . THR A 1 99 ? -2.896 20.558 9.951 1.00 89.44 99 THR A C 1
ATOM 720 O O . THR A 1 99 ? -3.461 21.604 10.281 1.00 89.44 99 THR A O 1
ATOM 723 N N . PHE A 1 100 ? -1.778 20.586 9.215 1.00 84.19 100 PHE A N 1
ATOM 724 C CA . PHE A 1 100 ? -1.157 21.853 8.800 1.00 84.19 100 PHE A CA 1
ATOM 725 C C . PHE A 1 100 ? -2.077 22.712 7.908 1.00 84.19 100 PHE A C 1
ATOM 727 O O . PHE A 1 100 ? -1.952 23.936 7.884 1.00 84.19 100 PHE A O 1
ATOM 734 N N . LYS A 1 101 ? -3.025 22.082 7.195 1.00 86.44 101 LYS A N 1
ATOM 735 C CA . LYS A 1 101 ? -4.054 22.765 6.391 1.00 86.44 101 LYS A CA 1
ATOM 736 C C . LYS A 1 101 ? -5.269 23.199 7.215 1.00 86.44 101 LYS A C 1
ATOM 738 O O . LYS A 1 101 ? -6.305 23.507 6.637 1.00 86.44 101 LYS A O 1
ATOM 743 N N . ARG A 1 102 ? -5.150 23.234 8.547 1.00 87.81 102 ARG A N 1
ATOM 744 C CA . ARG A 1 102 ? -6.229 23.600 9.479 1.00 87.81 102 ARG A CA 1
ATOM 745 C C . ARG A 1 102 ? -7.458 22.684 9.374 1.00 87.81 102 ARG A C 1
ATOM 747 O O . ARG A 1 102 ? -8.567 23.109 9.671 1.00 87.81 102 ARG A O 1
ATOM 754 N N . GLY A 1 103 ? -7.255 21.442 8.935 1.00 88.94 103 GLY A N 1
ATOM 755 C CA . GLY A 1 103 ? -8.250 20.374 9.018 1.00 88.94 103 GLY A CA 1
ATOM 756 C C . GLY A 1 103 ? -8.018 19.504 10.253 1.00 88.94 103 GLY A C 1
ATOM 757 O O . GLY A 1 103 ? -7.185 19.824 11.102 1.00 88.94 103 GLY A O 1
ATOM 758 N N . PHE A 1 104 ? -8.710 18.372 10.318 1.00 90.00 104 PHE A N 1
ATOM 759 C CA . PHE A 1 104 ? -8.587 17.403 11.403 1.00 90.00 104 PHE A CA 1
ATOM 760 C C . PHE A 1 104 ? -8.626 15.983 10.834 1.00 90.00 104 PHE A C 1
ATOM 762 O O . PHE A 1 104 ? -9.410 15.710 9.925 1.00 90.00 104 PHE A O 1
ATOM 769 N N . GLY A 1 105 ? -7.755 15.101 11.321 1.00 91.75 105 GLY A N 1
ATOM 770 C CA . GLY A 1 105 ? -7.706 13.708 10.879 1.00 91.75 105 GLY A CA 1
ATOM 771 C C . GLY A 1 105 ? -6.299 13.129 10.884 1.00 91.75 105 GLY A C 1
ATOM 772 O O . GLY A 1 105 ? -5.569 13.292 11.860 1.00 91.75 105 GLY A O 1
ATOM 773 N N . PHE A 1 106 ? -5.928 12.447 9.804 1.00 91.25 106 PHE A N 1
ATOM 774 C CA . PHE A 1 106 ? -4.672 11.710 9.668 1.00 91.25 106 PHE A CA 1
ATOM 775 C C . PHE A 1 106 ? -3.799 12.273 8.547 1.00 91.25 106 PHE A C 1
ATOM 777 O O . PHE A 1 106 ? -4.278 12.954 7.637 1.00 91.25 106 PHE A O 1
ATOM 784 N N . HIS A 1 107 ? -2.508 11.956 8.602 1.00 92.56 107 HIS A N 1
ATOM 785 C CA . HIS A 1 107 ? -1.541 12.339 7.577 1.00 92.56 107 HIS A CA 1
ATOM 786 C C . HIS A 1 107 ? -0.679 11.136 7.152 1.00 92.56 107 HIS A C 1
ATOM 788 O O . HIS A 1 107 ? 0.550 11.173 7.302 1.00 92.56 107 HIS A O 1
ATOM 794 N N . PRO A 1 108 ? -1.290 10.034 6.666 1.00 93.06 108 PRO A N 1
ATOM 795 C CA . PRO A 1 108 ? -0.548 8.853 6.242 1.00 93.06 108 PRO A CA 1
ATOM 796 C C . PRO A 1 108 ? 0.492 9.176 5.168 1.00 93.06 108 PRO A C 1
ATOM 798 O O . PRO A 1 108 ? 0.320 10.089 4.358 1.00 93.06 108 PRO A O 1
ATOM 801 N N . LEU A 1 109 ? 1.580 8.412 5.182 1.00 94.25 109 LEU A N 1
ATOM 802 C CA . LEU A 1 109 ? 2.582 8.406 4.122 1.00 94.25 109 LEU A CA 1
ATOM 803 C C . LEU A 1 109 ? 2.353 7.157 3.269 1.00 94.25 109 LEU A C 1
ATOM 805 O O . LEU A 1 109 ? 2.496 6.039 3.759 1.00 94.25 109 LEU A O 1
ATOM 809 N N . CYS A 1 110 ? 1.962 7.344 2.017 1.00 93.44 110 CYS A N 1
ATOM 810 C CA . CYS A 1 110 ? 1.592 6.268 1.107 1.00 93.44 110 CYS A CA 1
ATOM 811 C C . CYS A 1 110 ? 2.650 6.120 0.014 1.00 93.44 110 CYS A C 1
ATOM 813 O O . CYS A 1 110 ? 3.133 7.123 -0.510 1.00 93.44 110 CYS A O 1
ATOM 815 N N . ALA A 1 111 ? 2.974 4.880 -0.343 1.00 93.94 111 ALA A N 1
ATOM 816 C CA . ALA A 1 111 ? 3.864 4.540 -1.441 1.00 93.94 111 ALA A CA 1
ATOM 817 C C . ALA A 1 111 ? 3.101 3.776 -2.526 1.00 93.94 111 ALA A C 1
ATOM 819 O O . ALA A 1 111 ? 2.420 2.784 -2.234 1.00 93.94 111 ALA A O 1
ATOM 820 N N . PHE A 1 112 ? 3.255 4.217 -3.772 1.00 92.56 112 PHE A N 1
ATOM 821 C CA . PHE A 1 112 ? 2.593 3.646 -4.939 1.00 92.56 112 PHE A CA 1
ATOM 822 C C . PHE A 1 112 ? 3.604 3.318 -6.029 1.00 92.56 112 PHE A C 1
ATOM 824 O O . PHE A 1 112 ? 4.456 4.143 -6.345 1.00 92.56 112 PHE A O 1
ATOM 831 N N . VAL A 1 113 ? 3.476 2.143 -6.640 1.00 92.69 113 VAL A N 1
ATOM 832 C CA . VAL A 1 113 ? 4.125 1.848 -7.919 1.00 92.69 113 VAL A CA 1
ATOM 833 C C . VAL A 1 113 ? 3.350 2.561 -9.019 1.00 92.69 113 VAL A C 1
ATOM 835 O O . VAL A 1 113 ? 2.146 2.351 -9.159 1.00 92.69 113 VAL A O 1
ATOM 838 N N . ASP A 1 114 ? 4.032 3.400 -9.790 1.00 86.69 114 ASP A N 1
ATOM 839 C CA . ASP A 1 114 ? 3.481 3.994 -11.005 1.00 86.69 114 ASP A CA 1
ATOM 840 C C . ASP A 1 114 ? 3.586 2.981 -12.152 1.00 86.69 114 ASP A C 1
ATOM 842 O O . ASP A 1 114 ? 4.674 2.508 -12.484 1.00 86.69 114 ASP A O 1
ATOM 846 N N . HIS A 1 115 ? 2.446 2.642 -12.751 1.00 81.00 115 HIS A N 1
ATOM 847 C CA . HIS A 1 115 ? 2.361 1.739 -13.903 1.00 81.00 115 HIS A CA 1
ATOM 848 C C . HIS A 1 115 ? 2.490 2.487 -15.246 1.00 81.00 115 HIS A C 1
ATOM 850 O O . HIS A 1 115 ? 2.300 1.895 -16.307 1.00 81.00 115 HIS A O 1
ATOM 856 N N . GLY A 1 116 ? 2.807 3.784 -15.218 1.00 73.19 116 GLY A N 1
ATOM 857 C CA . GLY A 1 116 ? 2.969 4.619 -16.402 1.00 73.19 116 GLY A CA 1
ATOM 858 C C . GLY A 1 116 ? 1.648 5.153 -16.963 1.00 73.19 116 GLY A C 1
ATOM 859 O O . GLY A 1 116 ? 0.571 5.046 -16.374 1.00 73.19 116 GLY A O 1
ATOM 860 N N . THR A 1 117 ? 1.725 5.781 -18.137 1.00 70.62 117 THR A N 1
ATOM 861 C CA . THR A 1 117 ? 0.588 6.475 -18.759 1.00 70.62 117 THR A CA 1
ATOM 862 C C . THR A 1 117 ? -0.555 5.522 -19.103 1.00 70.62 117 THR A C 1
ATOM 864 O O . THR A 1 117 ? -0.379 4.601 -19.896 1.00 70.62 117 THR A O 1
ATOM 867 N N . GLY A 1 118 ? -1.747 5.795 -18.567 1.00 66.75 118 GLY A N 1
ATOM 868 C CA . GLY A 1 118 ? -2.966 5.032 -18.855 1.00 66.75 118 GLY A CA 1
ATOM 869 C C . GLY A 1 118 ? -3.259 3.885 -17.884 1.00 66.75 118 GLY A C 1
ATOM 870 O O . GLY A 1 118 ? -4.308 3.258 -18.013 1.00 66.75 118 GLY A O 1
ATOM 871 N N . SER A 1 119 ? -2.393 3.643 -16.895 1.00 68.50 119 SER A N 1
ATOM 872 C CA . SER A 1 119 ? -2.649 2.707 -15.797 1.00 68.50 119 SER A CA 1
ATOM 873 C C . SER A 1 119 ? -2.755 3.446 -14.460 1.00 68.50 119 SER A C 1
ATOM 875 O O . SER A 1 119 ? -2.329 4.592 -14.323 1.00 68.50 119 SER A O 1
ATOM 877 N N . THR A 1 120 ? -3.388 2.813 -13.473 1.00 74.81 120 THR A N 1
ATOM 878 C CA . THR A 1 120 ? -3.518 3.377 -12.121 1.00 74.81 120 THR A CA 1
ATOM 879 C C . THR A 1 120 ? -2.329 2.949 -11.271 1.00 74.81 120 THR A C 1
ATOM 881 O O . THR A 1 120 ? -1.832 1.834 -11.410 1.00 74.81 120 THR A O 1
ATOM 884 N N . GLY A 1 121 ? -1.886 3.827 -10.370 1.00 82.62 121 GLY A N 1
ATOM 885 C CA . GLY A 1 121 ? -0.854 3.483 -9.400 1.00 82.62 121 GLY A CA 1
ATOM 886 C C . GLY A 1 121 ? -1.295 2.342 -8.480 1.00 82.62 121 GLY A C 1
ATOM 887 O O . GLY A 1 121 ? -2.454 2.262 -8.072 1.00 82.62 121 GLY A O 1
ATOM 888 N N . GLU A 1 122 ? -0.363 1.466 -8.128 1.00 90.44 122 GLU A N 1
ATOM 889 C CA . GLU A 1 122 ? -0.616 0.328 -7.250 1.00 90.44 122 GLU A CA 1
ATOM 890 C C . GLU A 1 122 ? -0.052 0.597 -5.850 1.00 90.44 122 GLU A C 1
ATOM 892 O O . GLU A 1 122 ? 1.150 0.836 -5.718 1.00 90.44 122 GLU A O 1
ATOM 897 N N . PRO A 1 123 ? -0.866 0.538 -4.780 1.00 91.56 123 PRO A N 1
ATOM 898 C CA . PRO A 1 123 ? -0.369 0.746 -3.427 1.00 91.56 123 PRO A CA 1
ATOM 899 C C . PRO A 1 123 ? 0.570 -0.390 -3.008 1.00 91.56 123 PRO A C 1
ATOM 901 O O . PRO A 1 123 ? 0.217 -1.573 -3.048 1.00 91.56 123 PRO A O 1
ATOM 904 N N . VAL A 1 124 ? 1.761 -0.017 -2.543 1.00 94.19 124 VAL A N 1
ATOM 905 C CA . VAL A 1 124 ? 2.774 -0.954 -2.035 1.00 94.19 124 VAL A CA 1
ATOM 906 C C . VAL A 1 124 ? 3.067 -0.751 -0.551 1.00 94.19 124 VAL A C 1
ATOM 908 O O . VAL A 1 124 ? 3.327 -1.719 0.150 1.00 94.19 124 VAL A O 1
ATOM 911 N N . ALA A 1 125 ? 2.926 0.451 -0.003 1.00 94.19 125 ALA A N 1
ATOM 912 C CA . ALA A 1 125 ? 3.007 0.637 1.445 1.00 94.19 125 ALA A CA 1
ATOM 913 C C . ALA A 1 125 ? 2.159 1.820 1.904 1.00 94.19 125 ALA A C 1
ATOM 915 O O . ALA A 1 125 ? 1.910 2.754 1.144 1.00 94.19 125 ALA A O 1
ATOM 916 N N . MET A 1 126 ? 1.717 1.778 3.157 1.00 93.06 126 MET A N 1
ATOM 917 C CA . MET A 1 126 ? 1.080 2.907 3.827 1.00 93.06 126 MET A CA 1
ATOM 918 C C . MET A 1 126 ? 1.530 2.917 5.280 1.00 93.06 126 MET A C 1
ATOM 920 O O . MET A 1 126 ? 1.279 1.963 6.013 1.00 93.06 126 MET A O 1
ATOM 924 N N . LEU A 1 127 ? 2.170 4.005 5.690 1.00 93.38 127 LEU A N 1
ATOM 925 C CA . LEU A 1 127 ? 2.484 4.278 7.081 1.00 93.38 127 LEU A CA 1
ATOM 926 C C . LEU A 1 127 ? 1.395 5.193 7.642 1.00 93.38 127 LEU A C 1
ATOM 928 O O . LEU A 1 127 ? 1.272 6.353 7.234 1.00 93.38 127 LEU A O 1
ATOM 932 N N . LEU A 1 128 ? 0.587 4.658 8.556 1.00 91.44 128 LEU A N 1
ATOM 933 C CA . LEU A 1 128 ? -0.490 5.399 9.207 1.00 91.44 128 LEU A CA 1
ATOM 934 C C . LEU A 1 128 ? 0.099 6.344 10.250 1.00 91.44 128 LEU A C 1
ATOM 936 O O . LEU A 1 128 ? 0.896 5.933 11.090 1.00 91.44 128 LEU A O 1
ATOM 940 N N . ARG A 1 129 ? -0.266 7.626 10.171 1.00 93.19 129 ARG A N 1
ATOM 941 C CA . ARG A 1 129 ? 0.319 8.672 11.013 1.00 93.19 129 ARG A CA 1
ATOM 942 C C . ARG A 1 129 ? -0.723 9.704 11.444 1.00 93.19 129 ARG A C 1
ATOM 944 O O . ARG A 1 129 ? -1.642 9.989 10.665 1.00 93.19 129 ARG A O 1
ATOM 951 N N . PRO A 1 130 ? -0.556 10.309 12.632 1.00 92.75 130 PRO A N 1
ATOM 952 C CA . PRO A 1 130 ? -1.399 11.406 13.086 1.00 92.75 130 PRO A CA 1
ATOM 953 C C . PRO A 1 130 ? -1.453 12.591 12.114 1.00 92.75 130 PRO A C 1
ATOM 955 O O . PRO A 1 130 ? -0.512 12.860 11.367 1.00 92.75 130 PRO A O 1
ATOM 958 N N . GLY A 1 131 ? -2.543 13.360 12.164 1.00 89.06 131 GLY A N 1
ATOM 959 C CA . GLY A 1 131 ? -2.758 14.538 11.308 1.00 89.06 131 GLY A CA 1
ATOM 960 C C . GLY A 1 131 ? -1.690 15.633 11.416 1.00 89.06 131 GLY A C 1
ATOM 961 O O . GLY A 1 131 ? -1.477 16.384 10.462 1.00 89.06 131 GLY A O 1
ATOM 962 N N . ASN A 1 132 ? -0.987 15.702 12.548 1.00 91.69 132 ASN A N 1
ATOM 963 C CA . ASN A 1 132 ? 0.064 16.681 12.824 1.00 91.69 132 ASN A CA 1
ATOM 964 C C . ASN A 1 132 ? 1.480 16.197 12.445 1.00 91.69 132 ASN A C 1
ATOM 966 O O . ASN A 1 132 ? 2.450 16.916 12.690 1.00 91.69 132 ASN A O 1
ATOM 970 N N . SER A 1 133 ? 1.632 15.010 11.845 1.00 91.81 133 SER A N 1
ATOM 971 C CA . SER A 1 133 ? 2.935 14.509 11.394 1.00 91.81 133 SER A CA 1
ATOM 972 C C . SER A 1 133 ? 3.512 15.344 10.244 1.00 91.81 133 SER A C 1
ATOM 974 O O . SER A 1 133 ? 2.786 15.842 9.385 1.00 91.81 133 SER A O 1
ATOM 976 N N . GLY A 1 134 ? 4.839 15.486 10.190 1.00 89.44 134 GLY A N 1
ATOM 977 C CA . GLY A 1 134 ? 5.520 16.206 9.109 1.00 89.44 134 GLY A CA 1
ATOM 978 C C . GLY A 1 134 ? 5.521 15.428 7.788 1.00 89.44 134 GLY A C 1
ATOM 979 O O . GLY A 1 134 ? 5.669 14.209 7.773 1.00 89.44 134 GLY A O 1
ATOM 980 N N . SER A 1 135 ? 5.411 16.110 6.644 1.00 86.50 135 SER A N 1
ATOM 981 C CA . SER A 1 135 ? 5.421 15.440 5.326 1.00 86.50 135 SER A CA 1
ATOM 982 C C . SER A 1 135 ? 6.773 14.810 4.955 1.00 86.50 135 SER A C 1
ATOM 984 O O . SER A 1 135 ? 6.813 13.902 4.132 1.00 86.50 135 SER A O 1
ATOM 986 N N . ASN A 1 136 ? 7.874 15.279 5.554 1.00 88.44 136 ASN A N 1
ATOM 987 C CA . ASN A 1 136 ? 9.250 14.899 5.198 1.00 88.44 136 ASN A CA 1
ATOM 988 C C . ASN A 1 136 ? 10.043 14.317 6.381 1.00 88.44 136 ASN A C 1
ATOM 990 O O . ASN A 1 136 ? 11.264 14.457 6.437 1.00 88.44 136 ASN A O 1
ATOM 994 N N . THR A 1 137 ? 9.367 13.718 7.364 1.00 89.94 137 THR A N 1
ATOM 995 C CA . THR A 1 137 ? 10.044 13.053 8.484 1.00 89.94 137 THR A CA 1
ATOM 996 C C . THR A 1 137 ? 10.938 11.933 7.948 1.00 89.94 137 THR A C 1
ATOM 998 O O . THR A 1 137 ? 10.447 10.973 7.363 1.00 89.94 137 THR A O 1
ATOM 1001 N N . ALA A 1 138 ? 12.255 12.051 8.134 1.00 91.12 138 ALA A N 1
ATOM 1002 C CA . ALA A 1 138 ? 13.217 11.131 7.523 1.00 91.12 138 ALA A CA 1
ATOM 1003 C C . ALA A 1 138 ? 13.027 9.674 7.975 1.00 91.12 138 ALA A C 1
ATOM 1005 O O . ALA A 1 138 ? 13.131 8.768 7.156 1.00 91.12 138 ALA A O 1
ATOM 1006 N N . VAL A 1 139 ? 12.719 9.458 9.259 1.00 93.81 139 VAL A N 1
ATOM 1007 C CA . VAL A 1 139 ? 12.462 8.118 9.813 1.00 93.81 139 VAL A CA 1
ATOM 1008 C C . VAL A 1 139 ? 11.264 7.472 9.113 1.00 93.81 139 VAL A C 1
ATOM 1010 O O . VAL A 1 139 ? 11.400 6.374 8.587 1.00 93.81 139 VAL A O 1
ATOM 1013 N N . ASP A 1 140 ? 10.149 8.194 8.997 1.00 93.00 140 ASP A N 1
ATOM 1014 C CA . ASP A 1 140 ? 8.938 7.729 8.309 1.00 93.00 140 ASP A CA 1
ATOM 1015 C C . ASP A 1 140 ? 9.207 7.374 6.840 1.00 93.00 140 ASP A C 1
ATOM 1017 O O . ASP A 1 140 ? 8.712 6.368 6.333 1.00 93.00 140 ASP A O 1
ATOM 1021 N N . HIS A 1 141 ? 10.015 8.192 6.154 1.00 92.50 141 HIS A N 1
ATOM 1022 C CA . HIS A 1 141 ? 10.407 7.943 4.765 1.00 92.50 141 HIS A CA 1
ATOM 1023 C C . HIS A 1 141 ? 11.271 6.687 4.631 1.00 92.50 141 HIS A C 1
ATOM 1025 O O . HIS A 1 141 ? 11.068 5.910 3.705 1.00 92.50 141 HIS A O 1
ATOM 1031 N N . ILE A 1 142 ? 12.204 6.450 5.556 1.00 92.50 142 ILE A N 1
ATOM 1032 C CA . ILE A 1 142 ? 13.005 5.219 5.561 1.00 92.50 142 ILE A CA 1
ATOM 1033 C C . ILE A 1 142 ? 12.094 4.002 5.751 1.00 92.50 142 ILE A C 1
ATOM 1035 O O . ILE A 1 142 ? 12.201 3.052 4.977 1.00 92.50 142 ILE A O 1
ATOM 1039 N N . THR A 1 143 ? 11.184 4.050 6.726 1.00 93.75 143 THR A N 1
ATOM 1040 C CA . THR A 1 143 ? 10.241 2.959 7.003 1.00 93.75 143 THR A CA 1
ATOM 1041 C C . THR A 1 143 ? 9.373 2.651 5.787 1.00 93.75 143 THR A C 1
ATOM 1043 O O . THR A 1 143 ? 9.369 1.518 5.312 1.00 93.75 143 THR A O 1
ATOM 1046 N N . VAL A 1 144 ? 8.705 3.656 5.207 1.00 94.00 144 VAL A N 1
ATOM 1047 C CA . VAL A 1 144 ? 7.793 3.414 4.077 1.00 94.00 144 VAL A CA 1
ATOM 1048 C C . VAL A 1 144 ? 8.533 2.927 2.827 1.00 94.00 144 VAL A C 1
ATOM 1050 O O . VAL A 1 144 ? 7.993 2.120 2.074 1.00 94.00 144 VAL A O 1
ATOM 1053 N N . VAL A 1 145 ? 9.778 3.373 2.604 1.00 92.75 145 VAL A N 1
ATOM 1054 C CA . VAL A 1 145 ? 10.616 2.876 1.502 1.00 92.75 145 VAL A CA 1
ATOM 1055 C C . VAL A 1 145 ? 10.962 1.409 1.720 1.00 92.75 145 VAL A C 1
ATOM 1057 O O . VAL A 1 145 ? 10.841 0.618 0.789 1.00 92.75 145 VAL A O 1
ATOM 1060 N N . GLN A 1 146 ? 11.373 1.024 2.928 1.00 92.44 146 GLN A N 1
ATOM 1061 C CA . GLN A 1 146 ? 11.687 -0.372 3.241 1.00 92.44 146 GLN A CA 1
ATOM 1062 C C . GLN A 1 146 ? 10.466 -1.277 3.043 1.00 92.44 146 GLN A C 1
ATOM 1064 O O . GLN A 1 146 ? 10.572 -2.301 2.366 1.00 92.44 146 GLN A O 1
ATOM 1069 N N . ASP A 1 147 ? 9.303 -0.855 3.541 1.00 93.69 147 ASP A N 1
ATOM 1070 C CA . ASP A 1 147 ? 8.047 -1.591 3.385 1.00 93.69 147 ASP A CA 1
ATOM 1071 C C . ASP A 1 147 ? 7.629 -1.712 1.913 1.00 93.69 147 ASP A C 1
ATOM 1073 O O . ASP A 1 147 ? 7.211 -2.784 1.469 1.00 93.69 147 ASP A O 1
ATOM 1077 N N . ALA A 1 148 ? 7.780 -0.637 1.132 1.00 94.12 148 ALA A N 1
ATOM 1078 C CA . ALA A 1 148 ? 7.465 -0.628 -0.294 1.00 94.12 148 ALA A CA 1
ATOM 1079 C C . ALA A 1 148 ? 8.392 -1.554 -1.093 1.00 94.12 148 ALA A C 1
ATOM 1081 O O . ALA A 1 148 ? 7.929 -2.319 -1.938 1.00 94.12 148 ALA A O 1
ATOM 1082 N N . LEU A 1 149 ? 9.696 -1.530 -0.811 1.00 92.69 149 LEU A N 1
ATOM 1083 C CA . LEU A 1 149 ? 10.667 -2.402 -1.474 1.00 92.69 149 LEU A CA 1
ATOM 1084 C C . LEU A 1 149 ? 10.419 -3.881 -1.147 1.00 92.69 149 LEU A C 1
ATOM 1086 O O . LEU A 1 149 ? 10.552 -4.726 -2.030 1.00 92.69 149 LEU A O 1
ATOM 1090 N N . ALA A 1 150 ? 9.983 -4.197 0.077 1.00 92.94 150 ALA A N 1
ATOM 1091 C CA . ALA A 1 150 ? 9.622 -5.556 0.481 1.00 92.94 150 ALA A CA 1
ATOM 1092 C C . ALA A 1 150 ? 8.374 -6.108 -0.238 1.00 92.94 150 ALA A C 1
ATOM 1094 O O . ALA A 1 150 ? 8.105 -7.309 -0.182 1.00 92.94 150 ALA A O 1
ATOM 1095 N N . GLN A 1 151 ? 7.591 -5.251 -0.898 1.00 94.44 151 GLN A N 1
ATOM 1096 C CA . GLN A 1 151 ? 6.420 -5.655 -1.671 1.00 94.44 151 GLN A CA 1
ATOM 1097 C C . GLN A 1 151 ? 6.714 -6.011 -3.133 1.00 94.44 151 GLN A C 1
ATOM 1099 O O . GLN A 1 151 ? 5.823 -6.567 -3.783 1.00 94.44 151 GLN A O 1
ATOM 1104 N N . LEU A 1 152 ? 7.906 -5.695 -3.651 1.00 92.25 152 LEU A N 1
ATOM 1105 C CA . LEU A 1 152 ? 8.280 -5.950 -5.044 1.00 92.25 152 LEU A CA 1
ATOM 1106 C C . LEU A 1 152 ? 8.595 -7.443 -5.276 1.00 92.25 152 LEU A C 1
ATOM 1108 O O . LEU A 1 152 ? 9.088 -8.121 -4.373 1.00 92.25 152 LEU A O 1
ATOM 1112 N N . PRO A 1 153 ? 8.329 -7.991 -6.477 1.00 88.81 153 PRO A N 1
ATOM 1113 C CA . PRO A 1 153 ? 8.525 -9.417 -6.756 1.00 88.81 153 PRO A CA 1
ATOM 1114 C C . PRO A 1 153 ? 9.990 -9.820 -7.000 1.00 88.81 153 PRO A C 1
ATOM 1116 O O . PRO A 1 153 ? 10.272 -11.004 -7.190 1.00 88.81 153 PRO A O 1
ATOM 1119 N N . PHE A 1 154 ? 10.916 -8.863 -6.974 1.00 85.19 154 PHE A N 1
ATOM 1120 C CA . PHE A 1 154 ? 12.357 -9.047 -7.134 1.00 85.19 154 PHE A CA 1
ATOM 1121 C C . PHE A 1 154 ? 13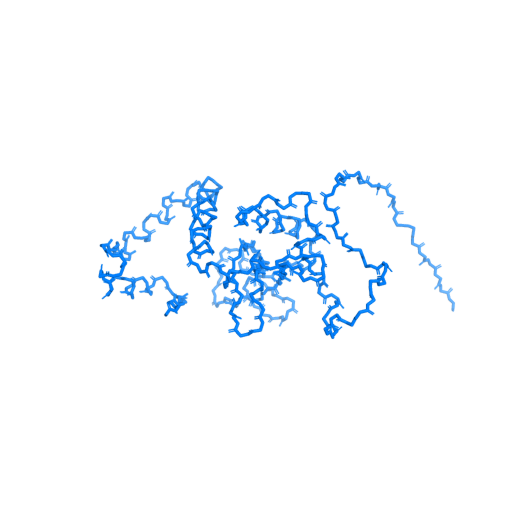.104 -8.351 -5.995 1.00 85.19 154 PHE A C 1
ATOM 1123 O O . PHE A 1 154 ? 12.585 -7.407 -5.411 1.00 85.19 154 PHE A O 1
ATOM 1130 N N . ASP A 1 155 ? 14.331 -8.789 -5.701 1.00 79.81 155 ASP A N 1
ATOM 1131 C CA . ASP A 1 155 ? 15.179 -8.138 -4.698 1.00 79.81 155 ASP A CA 1
ATOM 1132 C C . ASP A 1 155 ? 15.754 -6.822 -5.257 1.00 79.81 155 ASP A C 1
ATOM 1134 O O . ASP A 1 155 ? 16.581 -6.845 -6.182 1.00 79.81 155 ASP A O 1
ATOM 1138 N N . PRO A 1 156 ? 15.336 -5.659 -4.729 1.00 68.38 156 PRO A N 1
ATOM 1139 C CA . PRO A 1 156 ? 15.809 -4.382 -5.218 1.00 68.38 156 PRO A CA 1
ATOM 1140 C C . PRO A 1 156 ? 17.135 -3.967 -4.570 1.00 68.38 156 PRO A C 1
ATOM 1142 O O . PRO A 1 156 ? 17.717 -2.993 -5.036 1.00 68.38 156 PRO A O 1
ATOM 1145 N N . ALA A 1 157 ? 17.650 -4.663 -3.546 1.00 61.91 157 ALA A N 1
ATOM 1146 C CA . ALA A 1 157 ? 18.740 -4.183 -2.686 1.00 61.91 157 ALA A CA 1
ATOM 1147 C C . ALA A 1 157 ? 20.009 -3.747 -3.444 1.00 61.91 157 ALA A C 1
ATOM 1149 O O . ALA A 1 157 ? 20.695 -2.820 -3.021 1.00 61.91 157 ALA A O 1
ATOM 1150 N N . TYR A 1 158 ? 20.304 -4.359 -4.595 1.00 58.75 158 TYR A N 1
ATOM 1151 C CA . TYR A 1 158 ? 21.428 -3.971 -5.462 1.00 58.75 158 TYR A CA 1
ATOM 1152 C C . TYR A 1 158 ? 21.032 -3.056 -6.644 1.00 58.75 158 TYR A C 1
ATOM 1154 O O . TYR A 1 158 ? 21.885 -2.529 -7.358 1.00 58.75 158 TYR A O 1
ATOM 1162 N N . ARG A 1 159 ? 19.733 -2.885 -6.900 1.00 63.09 159 ARG A N 1
ATOM 1163 C CA . ARG A 1 159 ? 19.175 -2.243 -8.102 1.00 63.09 159 ARG A CA 1
ATOM 1164 C C . ARG A 1 159 ? 18.403 -0.946 -7.816 1.00 63.09 159 ARG A C 1
ATOM 1166 O O . ARG A 1 159 ? 18.005 -0.286 -8.779 1.00 63.09 159 ARG A O 1
ATOM 1173 N N . VAL A 1 160 ? 18.202 -0.548 -6.553 1.00 63.69 160 VAL A N 1
ATOM 1174 C CA . VAL A 1 160 ? 17.647 0.779 -6.210 1.00 63.69 160 VAL A CA 1
ATOM 1175 C C . VAL A 1 160 ? 18.535 1.872 -6.819 1.00 63.69 160 VAL A C 1
ATOM 1177 O O . VAL A 1 160 ? 19.755 1.837 -6.679 1.00 63.69 160 VAL A O 1
ATOM 1180 N N . GLY A 1 161 ? 17.929 2.810 -7.547 1.00 65.75 161 GLY A N 1
ATOM 1181 C CA . GLY A 1 161 ? 18.615 3.848 -8.323 1.00 65.75 161 GLY A CA 1
ATOM 1182 C C . GLY A 1 161 ? 19.009 3.439 -9.748 1.00 65.75 161 GLY A C 1
ATOM 1183 O O . GLY A 1 161 ? 19.297 4.315 -10.550 1.00 65.75 161 GLY A O 1
ATOM 1184 N N . LYS A 1 162 ? 18.979 2.140 -10.086 1.00 76.38 162 LYS A N 1
ATOM 1185 C CA . LYS A 1 162 ? 19.257 1.622 -11.444 1.00 76.38 162 LYS A CA 1
ATOM 1186 C C . LYS A 1 162 ? 18.057 1.002 -12.145 1.00 76.38 162 LYS A C 1
ATOM 1188 O O . LYS A 1 162 ? 18.073 0.866 -13.354 1.00 76.38 162 LYS A O 1
ATOM 1193 N N . LYS A 1 163 ? 17.079 0.499 -11.397 1.00 84.88 163 LYS A N 1
ATOM 1194 C CA . LYS A 1 163 ? 15.836 -0.073 -11.947 1.00 84.88 163 LYS A CA 1
ATOM 1195 C C . LYS A 1 163 ? 14.600 0.315 -11.152 1.00 84.88 163 LYS A C 1
ATOM 1197 O O . LYS A 1 163 ? 13.497 0.153 -11.648 1.00 84.88 163 LYS A O 1
ATOM 1202 N N . VAL A 1 164 ? 14.780 0.806 -9.927 1.00 88.38 164 VAL A N 1
ATOM 1203 C CA . VAL A 1 164 ? 13.708 1.344 -9.086 1.00 88.38 164 VAL A CA 1
ATOM 1204 C C . VAL A 1 164 ? 14.101 2.754 -8.683 1.00 88.38 164 VAL A C 1
ATOM 1206 O O . VAL A 1 164 ? 15.181 2.948 -8.120 1.00 88.38 164 VAL A O 1
ATOM 1209 N N . LEU A 1 165 ? 13.239 3.723 -8.960 1.00 89.12 165 LEU A N 1
ATOM 1210 C CA . LEU A 1 165 ? 13.433 5.124 -8.620 1.00 89.12 165 LEU A CA 1
ATOM 1211 C C . LEU A 1 165 ? 12.371 5.552 -7.606 1.00 89.12 165 LEU A C 1
ATOM 1213 O O . LEU A 1 165 ? 11.174 5.450 -7.858 1.00 89.12 165 LEU A O 1
ATOM 1217 N N . VAL A 1 166 ? 12.829 6.073 -6.469 1.00 87.88 166 VAL A N 1
ATOM 1218 C CA . VAL A 1 166 ? 11.985 6.733 -5.468 1.00 87.88 166 VAL A CA 1
ATOM 1219 C C . VAL A 1 166 ? 12.226 8.239 -5.599 1.00 87.88 166 VAL A C 1
ATOM 1221 O O . VAL A 1 166 ? 13.234 8.739 -5.087 1.00 87.88 166 VAL A O 1
ATOM 1224 N N . PRO A 1 167 ? 11.388 8.980 -6.343 1.00 80.81 167 PRO A N 1
ATOM 1225 C CA . PRO A 1 167 ? 11.602 10.400 -6.547 1.00 80.81 167 PRO A CA 1
ATOM 1226 C C . PRO A 1 167 ? 11.347 11.171 -5.251 1.00 80.81 167 PRO A C 1
ATOM 1228 O O . PRO A 1 167 ? 10.332 11.004 -4.579 1.00 80.81 167 PRO A O 1
ATOM 1231 N N . HIS A 1 168 ? 12.243 12.099 -4.924 1.00 65.56 168 HIS A N 1
ATOM 1232 C CA . HIS A 1 168 ? 11.937 13.118 -3.929 1.00 65.56 168 HIS A CA 1
ATOM 1233 C C . HIS A 1 168 ? 11.079 14.206 -4.595 1.00 65.56 168 HIS A C 1
ATOM 1235 O O . HIS A 1 168 ? 11.458 14.742 -5.638 1.00 65.56 168 HIS A O 1
ATOM 1241 N N . ARG A 1 169 ? 9.934 14.565 -3.993 1.00 55.25 169 ARG A N 1
ATOM 1242 C CA . ARG A 1 169 ? 8.896 15.462 -4.559 1.00 55.25 169 ARG A CA 1
ATOM 1243 C C . ARG A 1 169 ? 9.341 16.855 -5.038 1.00 55.25 169 ARG A C 1
ATOM 1245 O O . ARG A 1 169 ? 8.519 17.603 -5.559 1.00 55.25 169 ARG A O 1
ATOM 1252 N N . ARG A 1 170 ? 10.618 17.228 -4.922 1.00 41.19 170 ARG A N 1
ATOM 1253 C CA . ARG A 1 170 ? 11.137 18.497 -5.459 1.00 41.19 170 ARG A CA 1
ATOM 1254 C C . ARG A 1 170 ? 11.259 18.539 -6.986 1.00 41.19 170 ARG A C 1
ATOM 1256 O O . ARG A 1 170 ? 11.372 19.639 -7.516 1.00 41.19 170 ARG A O 1
ATOM 1263 N N . CYS A 1 171 ? 11.176 17.412 -7.696 1.00 31.75 171 CYS A N 1
ATOM 1264 C CA . CYS A 1 171 ? 11.418 17.379 -9.143 1.00 31.75 171 CYS A CA 1
ATOM 1265 C C . CYS A 1 171 ? 10.329 16.627 -9.926 1.00 31.75 171 CYS A C 1
ATOM 1267 O O . CYS A 1 171 ? 10.594 15.602 -10.539 1.00 31.75 171 CYS A O 1
ATOM 1269 N N . ARG A 1 172 ? 9.101 17.160 -9.969 1.00 35.56 172 ARG A N 1
ATOM 1270 C CA . ARG A 1 172 ? 8.191 16.917 -11.106 1.00 35.56 172 ARG A CA 1
ATOM 1271 C C . ARG A 1 172 ? 8.232 18.128 -12.040 1.00 35.56 172 ARG A C 1
ATOM 1273 O O . ARG A 1 172 ? 7.351 18.983 -11.998 1.00 35.56 172 ARG A O 1
ATOM 1280 N N . ARG A 1 173 ? 9.269 18.229 -12.876 1.00 30.44 173 ARG A N 1
ATOM 1281 C CA . ARG A 1 173 ? 9.232 19.050 -14.097 1.00 30.44 173 ARG A CA 1
ATOM 1282 C C . ARG A 1 173 ? 9.872 18.269 -15.250 1.00 30.44 173 ARG A C 1
ATOM 1284 O O . ARG A 1 173 ? 11.077 18.082 -15.243 1.00 30.44 173 ARG A O 1
ATOM 1291 N N . HIS A 1 174 ? 9.025 17.923 -16.226 1.00 28.56 174 HIS A N 1
ATOM 1292 C CA . HIS A 1 174 ? 9.310 17.393 -17.571 1.00 28.56 174 HIS A CA 1
ATOM 1293 C C . HIS A 1 174 ? 9.827 15.941 -17.710 1.00 28.56 174 HIS A C 1
ATOM 1295 O O . HIS A 1 174 ? 10.482 15.435 -16.802 1.00 28.56 174 HIS A O 1
ATOM 1301 N N . PRO A 1 175 ? 9.487 15.262 -18.833 1.00 31.30 175 PRO A N 1
ATOM 1302 C CA . PRO A 1 175 ? 9.975 13.918 -19.149 1.00 31.30 175 PRO A CA 1
ATOM 1303 C C . PRO A 1 175 ? 11.497 13.929 -19.360 1.00 31.30 175 PRO A C 1
ATOM 1305 O O . PRO A 1 175 ? 12.052 14.990 -19.667 1.00 31.30 175 PRO A O 1
ATOM 1308 N N . PRO A 1 176 ? 12.183 12.781 -19.204 1.00 35.72 176 PRO A N 1
ATOM 1309 C CA . PRO A 1 176 ? 13.630 12.722 -19.328 1.00 35.72 176 PRO A CA 1
ATOM 1310 C C . PRO A 1 176 ? 14.022 13.017 -20.778 1.00 35.72 176 PRO A C 1
ATOM 1312 O O . PRO A 1 176 ? 13.811 12.213 -21.679 1.00 35.72 176 PRO A O 1
ATOM 1315 N N . THR A 1 177 ? 14.576 14.202 -21.015 1.00 34.00 177 THR A N 1
ATOM 1316 C CA . THR A 1 177 ? 15.385 14.454 -22.205 1.00 34.00 177 THR A CA 1
ATOM 1317 C C . THR A 1 177 ? 16.737 13.787 -22.013 1.00 34.00 177 THR A C 1
ATOM 1319 O O . THR A 1 177 ? 17.324 13.927 -20.939 1.00 34.00 177 THR A O 1
ATOM 1322 N N . ASP A 1 178 ? 17.223 13.120 -23.061 1.00 32.75 178 ASP A N 1
ATOM 1323 C CA . ASP A 1 178 ? 18.549 12.508 -23.180 1.00 32.75 178 ASP A CA 1
ATOM 1324 C C . ASP A 1 178 ? 19.662 13.417 -22.649 1.00 32.75 178 ASP A C 1
ATOM 1326 O O . ASP A 1 178 ? 20.203 14.264 -23.362 1.00 32.75 178 ASP A O 1
ATOM 1330 N N . ARG A 1 179 ? 19.980 13.253 -21.366 1.00 29.41 179 ARG A N 1
ATOM 1331 C CA . ARG A 1 179 ? 21.250 13.580 -20.721 1.00 29.41 179 ARG A CA 1
ATOM 1332 C C . ARG A 1 179 ? 21.140 13.167 -19.261 1.00 29.41 179 ARG A C 1
ATOM 1334 O O . ARG A 1 179 ? 20.507 13.837 -18.450 1.00 29.41 179 ARG A O 1
ATOM 1341 N N . VAL A 1 180 ? 21.815 12.070 -18.931 1.00 34.72 180 VAL A N 1
ATOM 1342 C CA . VAL A 1 180 ? 22.252 11.779 -17.566 1.00 34.72 180 VAL A CA 1
ATOM 1343 C C . VAL A 1 180 ? 23.215 12.902 -17.171 1.00 34.72 180 VAL A C 1
ATOM 1345 O O . VAL A 1 180 ? 24.415 12.838 -17.429 1.00 34.72 180 VAL A O 1
ATOM 1348 N N . SER A 1 181 ? 22.673 13.988 -16.626 1.00 29.36 181 SER A N 1
ATOM 1349 C CA . SER A 1 181 ? 23.450 14.935 -15.842 1.00 29.36 181 SER A CA 1
ATOM 1350 C C . SER A 1 181 ? 23.478 14.416 -14.417 1.00 29.36 181 SER A C 1
ATOM 1352 O O . SER A 1 181 ? 22.493 14.452 -13.683 1.00 29.36 181 SER A O 1
ATOM 1354 N N . ASP A 1 182 ? 24.648 13.881 -14.101 1.00 36.28 182 ASP A N 1
ATOM 1355 C CA . ASP A 1 182 ? 25.176 13.626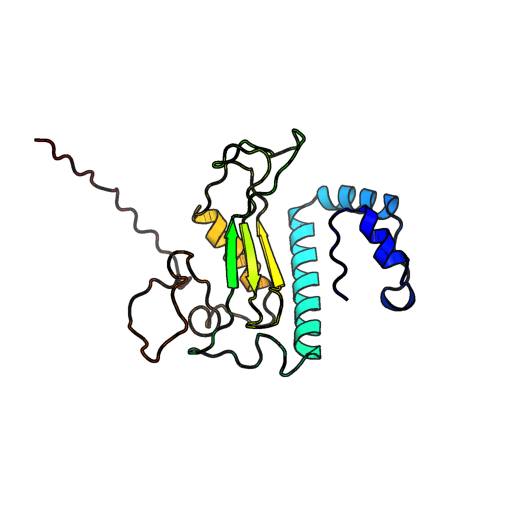 -12.775 1.00 36.28 182 ASP A CA 1
ATOM 1356 C C . ASP A 1 182 ? 24.791 14.766 -11.807 1.00 36.28 182 ASP A C 1
ATOM 1358 O O . ASP A 1 182 ? 24.893 15.940 -12.165 1.00 36.28 182 ASP A O 1
ATOM 1362 N N . GLN A 1 183 ? 24.384 14.405 -10.586 1.00 32.53 183 GLN A N 1
ATOM 1363 C CA . GLN A 1 183 ? 23.891 15.260 -9.485 1.00 32.53 183 GLN A CA 1
ATOM 1364 C C . GLN A 1 183 ? 22.367 15.458 -9.351 1.00 32.53 183 GLN A C 1
ATOM 1366 O O . GLN A 1 183 ? 21.824 16.557 -9.441 1.00 32.53 183 GLN A O 1
ATOM 1371 N N . ALA A 1 184 ? 21.691 14.397 -8.911 1.00 31.62 184 ALA A N 1
ATOM 1372 C CA . ALA A 1 184 ? 20.609 14.506 -7.932 1.00 31.62 184 ALA A CA 1
ATOM 1373 C C . ALA A 1 184 ? 20.892 13.495 -6.807 1.00 31.62 184 ALA A C 1
ATOM 1375 O O . ALA A 1 184 ? 21.352 12.392 -7.111 1.00 31.62 184 ALA A O 1
ATOM 1376 N N . PRO A 1 185 ? 20.668 13.814 -5.516 1.00 31.31 185 PRO A N 1
ATOM 1377 C CA . PRO A 1 185 ? 20.906 12.852 -4.452 1.00 31.31 185 PRO A CA 1
ATOM 1378 C C . PRO A 1 185 ? 19.807 11.787 -4.508 1.00 31.31 185 PRO A C 1
ATOM 1380 O O . PRO A 1 185 ? 18.750 11.923 -3.894 1.00 31.31 185 PRO A O 1
ATOM 1383 N N . ALA A 1 186 ? 20.044 10.720 -5.268 1.00 32.88 186 ALA A N 1
ATOM 1384 C CA . ALA A 1 186 ? 19.351 9.465 -5.056 1.00 32.88 186 ALA A CA 1
ATOM 1385 C C . ALA A 1 186 ? 19.731 8.980 -3.653 1.00 32.88 186 ALA A C 1
ATOM 1387 O O . ALA A 1 186 ? 20.916 8.884 -3.320 1.00 32.88 186 ALA A O 1
ATOM 1388 N N . LEU A 1 187 ? 18.734 8.700 -2.812 1.00 35.31 187 LEU A N 1
ATOM 1389 C CA . LEU A 1 187 ? 18.955 8.007 -1.550 1.00 35.31 187 LEU A CA 1
ATOM 1390 C C . LEU A 1 187 ? 19.385 6.570 -1.882 1.00 35.31 187 LEU A C 1
ATOM 1392 O O . LEU A 1 187 ? 18.569 5.656 -1.957 1.00 35.31 187 LEU A O 1
ATOM 1396 N N . VAL A 1 188 ? 20.679 6.379 -2.128 1.00 34.28 188 VAL A N 1
ATOM 1397 C CA . VAL A 1 188 ? 21.295 5.059 -2.215 1.00 34.28 188 VAL A CA 1
ATOM 1398 C C . VAL A 1 188 ? 21.394 4.551 -0.784 1.00 34.28 188 VAL A C 1
ATOM 1400 O O . VAL A 1 188 ? 22.260 4.978 -0.018 1.00 34.28 188 VAL A O 1
ATOM 1403 N N . LEU A 1 189 ? 20.473 3.671 -0.390 1.00 35.88 189 LEU A N 1
ATOM 1404 C CA . LEU A 1 189 ? 20.481 3.057 0.936 1.00 35.88 189 LEU A CA 1
ATOM 1405 C C . LEU A 1 189 ? 21.573 1.972 0.999 1.00 35.88 189 LEU A C 1
ATOM 1407 O O . LEU A 1 189 ? 21.308 0.776 1.021 1.00 35.88 189 LEU A O 1
ATOM 1411 N N . GLY A 1 190 ? 22.831 2.410 1.004 1.00 27.41 190 GLY A N 1
ATOM 1412 C CA . GLY A 1 190 ? 24.013 1.586 1.223 1.00 27.41 190 GLY A CA 1
ATOM 1413 C C . GLY A 1 190 ? 24.802 2.128 2.410 1.00 27.41 190 GLY A C 1
ATOM 1414 O O . GLY A 1 190 ? 25.531 3.099 2.267 1.00 27.41 190 GLY A O 1
ATOM 1415 N N . ARG A 1 191 ? 24.660 1.484 3.578 1.00 30.28 191 ARG A N 1
ATOM 1416 C CA . ARG A 1 191 ? 25.435 1.718 4.818 1.00 30.28 191 ARG A CA 1
ATOM 1417 C C . ARG A 1 191 ? 25.444 3.167 5.333 1.00 30.28 191 ARG A C 1
ATOM 1419 O O . ARG A 1 191 ? 26.370 3.936 5.095 1.00 30.28 191 ARG A O 1
ATOM 1426 N N . ILE A 1 192 ? 24.465 3.500 6.173 1.00 33.00 192 ILE A N 1
ATOM 1427 C CA . ILE A 1 192 ? 24.478 4.746 6.946 1.00 33.00 192 ILE A CA 1
ATOM 1428 C C . ILE A 1 192 ? 25.586 4.678 8.010 1.00 33.00 192 ILE A C 1
ATOM 1430 O O . ILE A 1 192 ? 25.480 3.945 8.992 1.00 33.00 192 ILE A O 1
ATOM 1434 N N . ARG A 1 193 ? 26.625 5.502 7.843 1.00 23.31 193 ARG A N 1
ATOM 1435 C CA . ARG A 1 193 ? 27.418 6.047 8.952 1.00 23.31 193 ARG A CA 1
ATOM 1436 C C . ARG A 1 193 ? 26.925 7.477 9.161 1.00 23.31 193 ARG A C 1
ATOM 1438 O O . ARG A 1 193 ? 27.133 8.329 8.305 1.00 23.31 193 ARG A O 1
ATOM 1445 N N . VAL A 1 194 ? 26.209 7.716 10.258 1.00 29.88 194 VAL A N 1
ATOM 1446 C CA . VAL A 1 194 ? 25.710 9.050 10.625 1.00 29.88 194 VAL A CA 1
ATOM 1447 C C . VAL A 1 194 ? 26.913 9.928 10.977 1.00 29.88 194 VAL A C 1
ATOM 1449 O O . VAL A 1 194 ? 27.540 9.702 12.013 1.00 29.88 194 VAL A O 1
ATOM 1452 N N . ASP A 1 195 ? 27.256 10.909 10.136 1.00 26.58 195 ASP A N 1
ATOM 1453 C CA . ASP A 1 195 ? 28.209 11.954 10.527 1.00 26.58 195 ASP A CA 1
ATOM 1454 C C . ASP A 1 195 ? 27.493 12.934 11.470 1.00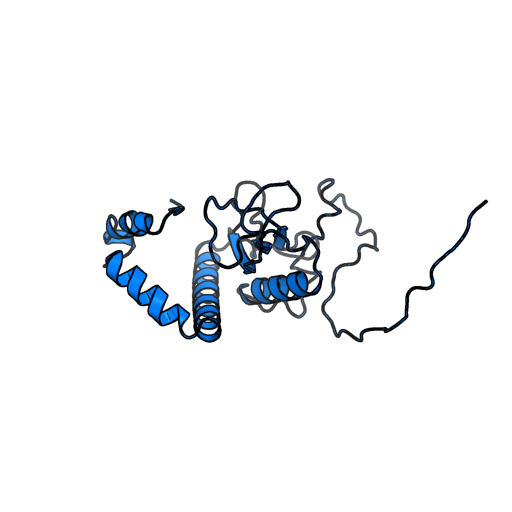 26.58 195 ASP A C 1
ATOM 1456 O O . ASP A 1 195 ? 26.575 13.658 11.082 1.00 26.58 195 ASP A O 1
ATOM 1460 N N . ARG A 1 196 ? 27.875 12.908 12.750 1.00 32.75 196 ARG A N 1
ATOM 1461 C CA . ARG A 1 196 ? 27.421 13.867 13.761 1.00 32.75 196 ARG A CA 1
ATOM 1462 C C . ARG A 1 196 ? 28.282 15.122 13.648 1.00 32.75 196 ARG A C 1
ATOM 1464 O O . ARG A 1 196 ? 29.264 15.254 14.376 1.00 32.75 196 ARG A O 1
ATOM 1471 N N . ARG A 1 197 ? 27.894 16.079 12.803 1.00 28.33 197 ARG A N 1
ATOM 1472 C CA . ARG A 1 197 ? 28.389 17.459 12.928 1.00 28.33 197 ARG A CA 1
ATOM 1473 C C . ARG A 1 197 ? 27.256 18.407 13.326 1.00 28.33 197 ARG A C 1
ATOM 1475 O O . ARG A 1 197 ? 26.220 18.406 12.667 1.00 28.33 197 ARG A O 1
ATOM 1482 N N . PRO A 1 198 ? 27.421 19.207 14.394 1.00 31.44 198 PRO A N 1
ATOM 1483 C CA . PRO A 1 198 ? 26.427 20.193 14.790 1.00 31.44 198 PRO A CA 1
ATOM 1484 C C . PRO A 1 198 ? 26.431 21.375 13.813 1.00 31.44 198 PRO A C 1
ATOM 1486 O O . PRO A 1 198 ? 27.493 21.880 13.440 1.00 31.44 198 PRO A O 1
ATOM 1489 N N . CYS A 1 199 ? 25.240 21.829 13.419 1.00 31.45 199 CYS A N 1
ATOM 1490 C CA . CYS A 1 199 ? 25.050 23.037 12.622 1.00 31.45 199 CYS A CA 1
ATOM 1491 C C . CYS A 1 199 ? 25.629 24.249 13.372 1.00 31.45 199 CYS A C 1
ATOM 1493 O O . CYS A 1 199 ? 25.129 24.619 14.435 1.00 31.45 199 CYS A O 1
ATOM 1495 N N . ARG A 1 200 ? 26.681 24.877 12.829 1.00 33.31 200 ARG A N 1
ATOM 1496 C CA . ARG A 1 200 ? 27.086 26.229 13.237 1.00 33.31 200 ARG A CA 1
ATOM 1497 C C . ARG A 1 200 ? 26.034 27.211 12.730 1.00 33.31 200 ARG A C 1
ATOM 1499 O O . ARG A 1 200 ? 25.694 27.188 11.552 1.00 33.31 200 ARG A O 1
ATOM 1506 N N . GLY A 1 201 ? 25.517 28.033 13.638 1.00 35.81 201 GLY A N 1
ATOM 1507 C CA . GLY A 1 201 ? 24.634 29.142 13.306 1.00 35.81 201 GLY A CA 1
ATOM 1508 C C . GLY A 1 201 ? 25.421 30.315 12.738 1.00 35.81 201 GLY A C 1
ATOM 1509 O O . GLY A 1 201 ? 26.479 30.650 13.269 1.00 35.81 201 GLY A O 1
ATOM 1510 N N . ASP A 1 202 ? 24.865 30.954 11.714 1.00 35.28 202 ASP A N 1
ATOM 1511 C CA . ASP A 1 202 ? 25.295 32.280 11.292 1.00 35.28 202 ASP A CA 1
ATOM 1512 C C . ASP A 1 202 ? 24.374 33.331 11.908 1.00 35.28 202 ASP A C 1
ATOM 1514 O O . ASP A 1 202 ? 23.167 33.379 11.666 1.00 35.28 202 ASP A O 1
ATOM 1518 N N . ARG A 1 203 ? 24.990 34.168 12.747 1.00 39.56 203 ARG A N 1
ATOM 1519 C CA . ARG A 1 203 ? 24.523 35.515 13.051 1.00 39.56 203 ARG A CA 1
ATOM 1520 C C . ARG A 1 203 ? 25.119 36.434 11.992 1.00 39.56 203 ARG A C 1
ATOM 1522 O O . ARG A 1 203 ? 26.338 36.487 11.868 1.00 39.56 203 ARG A O 1
ATOM 1529 N N . SER A 1 204 ? 24.296 37.257 11.367 1.00 37.75 204 SER A N 1
ATOM 1530 C CA . SER A 1 204 ? 24.729 38.576 10.915 1.00 37.75 204 SER A CA 1
ATOM 1531 C C . SER A 1 204 ? 23.520 39.501 10.877 1.00 37.75 204 SER A C 1
ATOM 1533 O O . SER A 1 204 ? 22.581 39.317 10.110 1.00 37.75 204 SER A O 1
ATOM 1535 N N . GLY A 1 205 ? 23.535 40.467 11.790 1.00 35.50 205 GLY A N 1
ATOM 1536 C CA . GLY A 1 205 ? 22.725 41.667 11.717 1.00 35.50 205 GLY A CA 1
ATOM 1537 C C . GLY A 1 205 ? 23.660 42.832 11.438 1.00 35.50 205 GLY A C 1
ATOM 1538 O O . GLY A 1 205 ? 24.727 42.919 12.050 1.00 35.50 205 GLY A O 1
ATOM 1539 N N . SER A 1 206 ? 23.265 43.679 10.498 1.00 37.47 206 SER A N 1
ATOM 1540 C CA . SER A 1 206 ? 23.336 45.146 10.503 1.00 37.47 206 SER A CA 1
ATOM 1541 C C . SER A 1 206 ? 22.592 45.624 9.264 1.00 37.47 206 SER A C 1
ATOM 1543 O O . SER A 1 206 ? 22.887 45.076 8.179 1.00 37.47 206 SER A O 1
#

Secondary structure (DSSP, 8-state):
-----SSGGGHHHHHT-HHHH-S---HHHHHHHHHHHGGGHHHHHHHHHHHHHHHHHHHHHHHGGGSTTTT--SSSPEEEEEEE--EE-SS--TT-EE-TTS-EEE--EEEEEE--TTS--EEEEEE--BTT--TT-HHHHHHHHHHHHTTSSS--TTTBTTTEE---TT---S---S---S-------S---------PPPP---

Radius of gyration: 20.67 Å; chains: 1; bounding box: 51×63×43 Å